Protein AF-A0ABD3NX66-F1 (afdb_monomer_lite)

Secondary structure (DSSP, 8-state):
--------PPPP------------------------SSGGG---------------------------PPPTT---------HHHHTTSPPHHHHHHHHHHHHHHHHHHHHHHHT-SS-THHHHHHHHHTTSS-HHHHHHHHHHHH-HHHHHHHHHHHHHHHHHHHHHHHHTT-TTHHHHHHHHHHHHHHHHHHHHHHHHHH--

Sequence (204 aa):
MDRFSQNNQPPTTGCSKKVVSEGARRLETADTKAQFQGNALLEEWPHRVSYIDSDDISLCMRDTRKEVSFSQYSSLHVYPVHEVENNKSFKNSERRVFQAQAVYEACRIQDLISSCPYEGGKAIRYLTDRNLLKTEEMLGIESMLAGAERVLKDRLKHTAFVLDKQRELKGKNDVNIAEELAKAAINRSQKNSEKARLRAALAT

pLDDT: mean 70.03, std 17.54, range [35.47, 93.38]

Radius of gyration: 30.72 Å; chains: 1; bounding box: 57×86×74 Å

Structure (mmCIF, N/CA/C/O backbone):
data_AF-A0ABD3NX66-F1
#
_entry.id   AF-A0ABD3NX66-F1
#
loop_
_atom_site.group_PDB
_atom_site.id
_atom_site.type_symbol
_atom_site.label_atom_id
_atom_site.label_alt_id
_atom_site.label_comp_id
_atom_site.label_asym_id
_atom_site.label_entity_id
_atom_site.label_seq_id
_atom_site.pdbx_PDB_ins_code
_atom_site.Cartn_x
_atom_site.Cartn_y
_atom_site.Cartn_z
_atom_site.occupancy
_atom_site.B_iso_or_equiv
_atom_site.auth_seq_id
_atom_site.auth_comp_id
_atom_site.auth_asym_id
_atom_site.auth_atom_id
_atom_site.pdbx_PDB_model_num
ATOM 1 N N . MET A 1 1 ? 23.208 -54.918 -31.314 1.00 42.59 1 MET A N 1
ATOM 2 C CA . MET A 1 1 ? 23.683 -54.171 -30.133 1.00 42.59 1 MET A CA 1
ATOM 3 C C . MET A 1 1 ? 22.769 -52.968 -29.940 1.00 42.59 1 MET A C 1
ATOM 5 O O . MET A 1 1 ? 23.120 -51.855 -30.293 1.00 42.59 1 MET A O 1
ATOM 9 N N . ASP A 1 2 ? 21.468 -53.191 -29.755 1.00 40.38 2 ASP A N 1
ATOM 10 C CA . ASP A 1 2 ? 20.792 -53.603 -28.504 1.00 40.38 2 ASP A CA 1
ATOM 11 C C . ASP A 1 2 ? 20.756 -52.455 -27.491 1.00 40.38 2 ASP A C 1
ATOM 13 O O . ASP A 1 2 ? 21.764 -52.100 -26.899 1.00 40.38 2 ASP A O 1
ATOM 17 N N . ARG A 1 3 ? 19.647 -51.701 -27.520 1.00 45.12 3 ARG A N 1
ATOM 18 C CA . ARG A 1 3 ? 18.561 -51.708 -26.516 1.00 45.12 3 ARG A CA 1
ATOM 19 C C . ARG A 1 3 ? 19.027 -51.198 -25.152 1.00 45.12 3 ARG A C 1
ATOM 21 O O . ARG A 1 3 ? 19.692 -51.931 -24.449 1.00 45.12 3 ARG A O 1
ATOM 28 N N . PHE A 1 4 ? 18.525 -50.038 -24.729 1.00 52.75 4 PHE A N 1
ATOM 29 C CA . PHE A 1 4 ? 17.765 -49.943 -23.478 1.00 52.75 4 PHE A CA 1
ATOM 30 C C . PHE A 1 4 ? 16.861 -48.706 -23.508 1.00 52.75 4 PHE A C 1
ATOM 32 O O . PHE A 1 4 ? 17.301 -47.567 -23.618 1.00 52.75 4 PHE A O 1
ATOM 39 N N . SER A 1 5 ? 15.565 -48.996 -23.463 1.00 51.34 5 SER A N 1
ATOM 40 C CA . SER A 1 5 ? 14.432 -48.087 -23.381 1.00 51.34 5 SER A CA 1
ATOM 41 C C . SER A 1 5 ? 13.757 -48.386 -22.043 1.00 51.34 5 SER A C 1
ATOM 43 O O . SER A 1 5 ? 13.448 -49.549 -21.783 1.00 51.34 5 SER A O 1
ATOM 45 N N . GLN A 1 6 ? 13.586 -47.382 -21.183 1.00 58.69 6 GLN A N 1
ATOM 46 C CA . GLN A 1 6 ? 12.782 -47.435 -19.951 1.00 58.69 6 GLN A CA 1
ATOM 47 C C . GLN A 1 6 ? 12.191 -46.022 -19.774 1.00 58.69 6 GLN A C 1
ATOM 49 O O . GLN A 1 6 ? 12.939 -45.081 -19.536 1.00 58.69 6 GLN A O 1
ATOM 54 N N . ASN A 1 7 ? 10.959 -45.725 -20.203 1.00 44.16 7 ASN A N 1
ATOM 55 C CA . ASN A 1 7 ? 9.649 -46.040 -19.609 1.00 44.16 7 ASN A CA 1
ATOM 56 C C . ASN A 1 7 ? 9.560 -45.773 -18.099 1.00 44.16 7 ASN A C 1
ATOM 58 O O . ASN A 1 7 ? 9.811 -46.669 -17.305 1.00 44.16 7 ASN A O 1
ATOM 62 N N . ASN A 1 8 ? 9.103 -44.570 -17.729 1.00 54.22 8 ASN A N 1
ATOM 63 C CA . ASN A 1 8 ? 8.536 -44.269 -16.412 1.00 54.22 8 ASN A CA 1
ATOM 64 C C . ASN A 1 8 ? 7.171 -43.585 -16.599 1.00 54.22 8 ASN A C 1
ATOM 66 O O . ASN A 1 8 ? 7.095 -42.415 -16.973 1.00 54.22 8 ASN A O 1
ATOM 70 N N . GLN A 1 9 ? 6.098 -44.345 -16.370 1.00 54.91 9 GLN A N 1
ATOM 71 C CA . GLN A 1 9 ? 4.729 -43.847 -16.207 1.00 54.91 9 GLN A CA 1
ATOM 72 C C . GLN A 1 9 ? 4.439 -43.557 -14.720 1.00 54.91 9 GLN A C 1
ATOM 74 O O . GLN A 1 9 ? 5.023 -44.209 -13.853 1.00 54.91 9 GLN A O 1
ATOM 79 N N . PRO A 1 10 ? 3.524 -42.619 -14.411 1.00 59.31 10 PRO A N 1
ATOM 80 C CA . PRO A 1 10 ? 3.111 -42.309 -13.044 1.00 59.31 10 PRO A CA 1
ATOM 81 C C . PRO A 1 10 ? 2.029 -43.278 -12.519 1.00 59.31 10 PRO A C 1
ATOM 83 O O . PRO A 1 10 ? 1.177 -43.720 -13.293 1.00 59.31 10 PRO A O 1
ATOM 86 N N . PRO A 1 11 ? 1.992 -43.573 -11.205 1.00 61.09 11 PRO A N 1
ATOM 87 C CA . PRO A 1 11 ? 0.932 -44.383 -10.617 1.00 61.09 11 PRO A CA 1
ATOM 88 C C . PRO A 1 11 ? -0.353 -43.574 -10.377 1.00 61.09 11 PRO A C 1
ATOM 90 O O . PRO A 1 11 ? -0.371 -42.558 -9.683 1.00 61.09 11 PRO A O 1
ATOM 93 N N . THR A 1 12 ? -1.450 -44.081 -10.936 1.00 47.66 12 THR A N 1
ATOM 94 C CA . THR A 1 12 ? -2.843 -43.760 -10.598 1.00 47.66 12 THR A CA 1
ATOM 95 C C . THR A 1 12 ? -3.370 -44.661 -9.473 1.00 47.66 12 THR A C 1
ATOM 97 O O . THR A 1 12 ? -2.854 -45.759 -9.285 1.00 47.66 12 THR A O 1
ATOM 100 N N . THR A 1 13 ? -4.502 -44.255 -8.874 1.00 43.81 13 THR A N 1
ATOM 101 C CA . THR A 1 13 ? -5.385 -44.945 -7.894 1.00 43.81 13 THR A CA 1
ATOM 102 C C . THR A 1 13 ? -5.079 -44.628 -6.416 1.00 43.81 13 THR A C 1
ATOM 104 O O . THR A 1 13 ? -3.930 -44.526 -6.027 1.00 43.81 13 THR A O 1
ATOM 107 N N . GLY A 1 14 ? -6.048 -44.388 -5.526 1.00 39.50 14 GLY A N 1
ATOM 108 C CA . GLY A 1 14 ? -7.470 -44.704 -5.585 1.00 39.50 14 GLY A CA 1
ATOM 109 C C . GLY A 1 14 ? -8.330 -43.819 -4.675 1.00 39.50 14 GLY A C 1
ATOM 110 O O . GLY A 1 14 ? -7.948 -43.410 -3.582 1.00 39.50 14 GLY A O 1
ATOM 111 N N . CYS A 1 15 ? -9.531 -43.558 -5.180 1.00 41.69 15 CYS A N 1
ATOM 112 C CA . CYS A 1 15 ? -10.677 -42.980 -4.499 1.00 41.69 15 CYS A CA 1
ATOM 113 C C . CYS A 1 15 ? -11.274 -44.032 -3.550 1.00 41.69 15 CYS A C 1
ATOM 115 O O . CYS A 1 15 ? -11.685 -45.097 -4.005 1.00 41.69 15 CYS A O 1
ATOM 117 N N . SER A 1 16 ? -11.340 -43.741 -2.249 1.00 43.19 16 SER A N 1
ATOM 118 C CA . SER A 1 16 ? -12.126 -44.523 -1.287 1.00 43.19 16 SER A CA 1
ATOM 119 C C . SER A 1 16 ? -13.161 -43.623 -0.629 1.00 43.19 16 SER A C 1
ATOM 121 O O . SER A 1 16 ? -12.858 -42.820 0.250 1.00 43.19 16 SER A O 1
ATOM 123 N N . LYS A 1 17 ? -14.407 -43.785 -1.078 1.00 44.16 17 LYS A N 1
ATOM 124 C CA . LYS A 1 17 ? -15.610 -43.320 -0.390 1.00 44.16 17 LYS A CA 1
ATOM 125 C C . LYS A 1 17 ? -15.783 -44.145 0.888 1.00 44.16 17 LYS A C 1
ATOM 127 O O . LYS A 1 17 ? -15.813 -45.371 0.817 1.00 44.16 17 LYS A O 1
ATOM 132 N N . LYS A 1 18 ? -15.992 -43.492 2.030 1.00 47.12 18 LYS A N 1
ATOM 133 C CA . LYS A 1 18 ? -16.720 -44.088 3.156 1.00 47.12 18 LYS A CA 1
ATOM 134 C C . LYS A 1 18 ? -17.900 -43.192 3.500 1.00 47.12 18 LYS A C 1
ATOM 136 O O . LYS A 1 18 ? -17.741 -42.103 4.035 1.00 47.12 18 LYS A O 1
ATOM 141 N N . VAL A 1 19 ? -19.073 -43.689 3.127 1.00 44.34 19 VAL A N 1
ATOM 142 C CA . VAL A 1 19 ? -20.377 -43.308 3.660 1.00 44.34 19 VAL A CA 1
ATOM 143 C C . VAL A 1 19 ? -20.577 -44.151 4.917 1.00 44.34 19 VAL A C 1
ATOM 145 O O . VAL A 1 19 ? -20.497 -45.374 4.825 1.00 44.34 19 VAL A O 1
ATOM 148 N N . VAL A 1 20 ? -20.828 -43.524 6.066 1.00 48.28 20 VAL A N 1
ATOM 149 C CA . VAL A 1 20 ? -21.495 -44.168 7.205 1.00 48.28 20 VAL A CA 1
ATOM 150 C C . VAL A 1 20 ? -22.512 -43.182 7.771 1.00 48.28 20 VAL A C 1
ATOM 152 O O . VAL A 1 20 ? -22.222 -42.008 7.987 1.00 48.28 20 VAL A O 1
ATOM 155 N N . SER A 1 21 ? -23.716 -43.711 7.907 1.00 40.62 21 SER A N 1
ATOM 156 C CA . SER A 1 21 ? -24.997 -43.121 8.259 1.00 40.62 21 SER A CA 1
ATOM 157 C C . SER A 1 21 ? -25.200 -42.897 9.763 1.00 40.62 21 SER A C 1
ATOM 159 O O . SER A 1 21 ? -24.639 -43.613 10.585 1.00 40.62 21 SER A O 1
ATOM 161 N N . GLU A 1 22 ? -26.067 -41.920 10.044 1.00 37.62 22 GLU A N 1
ATOM 162 C CA . GLU A 1 22 ? -27.084 -41.802 11.107 1.00 37.62 22 GLU A CA 1
ATOM 163 C C . GLU A 1 22 ? -26.863 -42.392 12.509 1.00 37.62 22 GLU A C 1
ATOM 165 O O . GLU A 1 22 ? -26.718 -43.592 12.720 1.00 37.62 22 GLU A O 1
ATOM 170 N N . GLY A 1 23 ? -27.064 -41.518 13.501 1.00 35.47 23 GLY A N 1
ATOM 171 C CA . GLY A 1 23 ? -27.319 -41.886 14.889 1.00 35.47 23 GLY A CA 1
ATOM 172 C C . GLY A 1 23 ? -27.890 -40.710 15.676 1.00 35.47 23 GLY A C 1
ATOM 173 O O . GLY A 1 23 ? -27.159 -39.990 16.348 1.00 35.47 23 GLY A O 1
ATOM 174 N N . ALA A 1 24 ? -29.204 -40.504 15.576 1.00 41.47 24 ALA A N 1
ATOM 175 C CA . ALA A 1 24 ? -29.955 -39.545 16.375 1.00 41.47 24 ALA A CA 1
ATOM 176 C C . ALA A 1 24 ? -29.944 -39.920 17.868 1.00 41.47 24 ALA A C 1
ATOM 178 O O . ALA A 1 24 ? -30.356 -41.022 18.230 1.00 41.47 24 ALA A O 1
ATOM 179 N N . ARG A 1 25 ? -29.577 -38.975 18.744 1.00 40.62 25 ARG A N 1
ATOM 180 C CA . ARG A 1 25 ? -30.054 -38.926 20.136 1.00 40.62 25 ARG A CA 1
ATOM 181 C C . ARG A 1 25 ? -30.322 -37.482 20.548 1.00 40.62 25 ARG A C 1
ATOM 183 O O . ARG A 1 25 ? -29.412 -36.683 20.732 1.00 40.62 25 ARG A O 1
ATOM 190 N N . ARG A 1 26 ? -31.614 -37.191 20.675 1.00 43.00 26 ARG A N 1
ATOM 191 C CA . ARG A 1 26 ? -32.195 -36.067 21.407 1.00 43.00 26 ARG A CA 1
ATOM 192 C C . ARG A 1 26 ? -32.108 -36.393 22.900 1.00 43.00 26 ARG A C 1
ATOM 194 O O . ARG A 1 26 ? -32.523 -37.482 23.289 1.00 43.00 26 ARG A O 1
ATOM 201 N N . LEU A 1 27 ? -31.650 -35.449 23.711 1.00 45.94 27 LEU A N 1
ATOM 202 C CA . LEU A 1 27 ? -32.102 -35.295 25.091 1.00 45.94 27 LEU A CA 1
ATOM 203 C C . LEU A 1 27 ? -31.920 -33.831 25.489 1.00 45.94 27 LEU A C 1
ATOM 205 O O . LEU A 1 27 ? -30.831 -33.270 25.404 1.00 45.94 27 LEU A O 1
ATOM 209 N N . GLU A 1 28 ? -33.053 -33.224 25.814 1.00 43.44 28 GLU A N 1
ATOM 210 C CA . GLU A 1 28 ? -33.200 -31.889 26.369 1.00 43.44 28 GLU A CA 1
ATOM 211 C C . GLU A 1 28 ? -32.650 -31.833 27.796 1.00 43.44 28 GLU A C 1
ATOM 213 O O . GLU A 1 28 ? -32.716 -32.818 28.530 1.00 43.44 28 GLU A O 1
ATOM 218 N N . THR A 1 29 ? -32.192 -30.641 28.175 1.00 43.50 29 THR A N 1
ATOM 219 C CA . THR A 1 29 ? -32.484 -29.887 29.413 1.00 43.50 29 THR A CA 1
ATOM 220 C C . THR A 1 29 ? -31.228 -29.201 29.946 1.00 43.50 29 THR A C 1
ATOM 222 O O . THR A 1 29 ? -30.264 -29.855 30.321 1.00 43.50 29 THR A O 1
ATOM 225 N N . ALA A 1 30 ? -31.253 -27.867 29.965 1.00 38.72 30 ALA A N 1
ATOM 226 C CA . ALA A 1 30 ? -30.916 -27.034 31.123 1.00 38.72 30 ALA A CA 1
ATOM 227 C C . ALA A 1 30 ? -30.782 -25.573 30.678 1.00 38.72 30 ALA A C 1
ATOM 229 O O . ALA A 1 30 ? -29.863 -25.170 29.971 1.00 38.72 30 ALA A O 1
ATOM 230 N N . ASP A 1 31 ? -31.764 -24.806 31.120 1.00 47.91 31 ASP A N 1
ATOM 231 C CA . ASP A 1 31 ? -31.856 -23.362 31.090 1.00 47.91 31 ASP A CA 1
ATOM 232 C C . ASP A 1 31 ? -30.754 -22.751 31.980 1.00 47.91 31 ASP A C 1
ATOM 234 O O . ASP A 1 31 ? -30.805 -22.846 33.206 1.00 47.91 31 ASP A O 1
ATOM 238 N N . THR A 1 32 ? -29.738 -22.130 31.377 1.00 44.19 32 THR A N 1
ATOM 239 C CA . THR A 1 32 ? -28.844 -21.195 32.076 1.00 44.19 32 THR A CA 1
ATOM 240 C C . THR A 1 32 ? -28.623 -19.958 31.222 1.00 44.19 32 THR A C 1
ATOM 242 O O . THR A 1 32 ? -27.813 -19.943 30.298 1.00 44.19 32 THR A O 1
ATOM 245 N N . LYS A 1 33 ? -29.386 -18.919 31.574 1.00 41.31 33 LYS A N 1
ATOM 246 C CA . LYS A 1 33 ? -29.153 -17.485 31.360 1.00 41.31 33 LYS A CA 1
ATOM 247 C C . LYS A 1 33 ? -27.745 -17.153 30.847 1.00 41.31 33 LYS A C 1
ATOM 249 O O . LYS A 1 33 ? -26.793 -17.073 31.621 1.00 41.31 33 LYS A O 1
ATOM 254 N N . ALA A 1 34 ? -27.652 -16.844 29.557 1.00 45.19 34 ALA A N 1
ATOM 255 C CA . ALA A 1 34 ? -26.519 -16.134 28.981 1.00 45.19 34 ALA A CA 1
ATOM 256 C C . ALA A 1 34 ? -26.531 -14.677 29.485 1.00 45.19 34 ALA A C 1
ATOM 258 O O . ALA A 1 34 ? -27.087 -13.777 28.856 1.00 45.19 34 ALA A O 1
ATOM 259 N N . GLN A 1 35 ? -25.972 -14.452 30.674 1.00 50.59 35 GLN A N 1
ATOM 260 C CA . GLN A 1 35 ? -25.709 -13.117 31.201 1.00 50.59 35 GLN A CA 1
ATOM 261 C C . GLN A 1 35 ? -24.535 -12.481 30.438 1.00 50.59 35 GLN A C 1
ATOM 263 O O . GLN A 1 35 ? -23.393 -12.909 30.551 1.00 50.59 35 GLN A O 1
ATOM 268 N N . PHE A 1 36 ? -24.862 -11.443 29.666 1.00 48.62 36 PHE A N 1
ATOM 269 C CA . PHE A 1 36 ? -24.041 -10.266 29.356 1.00 48.62 36 PHE A CA 1
ATOM 270 C C . PHE A 1 36 ? -22.540 -10.490 29.072 1.00 48.62 36 PHE A C 1
ATOM 272 O O . PHE A 1 36 ? -21.688 -10.132 29.878 1.00 48.62 36 PHE A O 1
ATOM 279 N N . GLN A 1 37 ? -22.203 -10.934 27.857 1.00 48.50 37 GLN A N 1
ATOM 280 C CA . GLN A 1 37 ? -20.830 -10.875 27.316 1.00 48.50 37 GLN A CA 1
ATOM 281 C C . GLN A 1 37 ? -20.556 -9.640 26.425 1.00 48.50 37 GLN A C 1
ATOM 283 O O . GLN A 1 37 ? -19.595 -9.627 25.664 1.00 48.50 37 GLN A O 1
ATOM 288 N N . GLY A 1 38 ? -21.382 -8.587 26.499 1.00 43.72 38 GLY A N 1
ATOM 289 C CA . GLY A 1 38 ? -21.255 -7.404 25.627 1.00 43.72 38 GLY A CA 1
ATOM 290 C C . GLY A 1 38 ? -20.776 -6.110 26.295 1.00 43.72 38 GLY A C 1
ATOM 291 O O . GLY A 1 38 ? -20.268 -5.227 25.610 1.00 43.72 38 GLY A O 1
ATOM 292 N N . ASN A 1 39 ? -20.907 -5.977 27.620 1.00 49.56 39 ASN A N 1
ATOM 293 C CA . ASN A 1 39 ? -20.727 -4.680 28.294 1.00 49.56 39 ASN A CA 1
ATOM 294 C C . ASN A 1 39 ? -19.306 -4.438 28.830 1.00 49.56 39 ASN A C 1
ATOM 296 O O . ASN A 1 39 ? -18.984 -3.316 29.202 1.00 49.56 39 ASN A O 1
ATOM 300 N N . ALA A 1 40 ? -18.446 -5.461 28.850 1.00 52.22 40 ALA A N 1
ATOM 301 C CA . ALA A 1 40 ? -17.093 -5.370 29.408 1.00 52.22 40 ALA A CA 1
ATOM 302 C C . ALA A 1 40 ? -16.051 -4.741 28.456 1.00 52.22 40 ALA A C 1
ATOM 304 O O . ALA A 1 40 ? -14.920 -4.516 28.862 1.00 52.22 40 ALA A O 1
ATOM 305 N N . LEU A 1 41 ? -16.413 -4.442 27.201 1.00 50.44 41 LEU A N 1
ATOM 306 C CA . LEU A 1 41 ? -15.510 -3.815 26.217 1.00 50.44 41 LEU A CA 1
ATOM 307 C C . LEU A 1 41 ? -15.682 -2.289 26.114 1.00 50.44 41 LEU A C 1
ATOM 309 O O . LEU A 1 41 ? -15.035 -1.644 25.291 1.00 50.44 41 LEU A O 1
ATOM 313 N N . LEU A 1 42 ? -16.550 -1.701 26.941 1.00 49.62 42 LEU A N 1
ATOM 314 C CA . LEU A 1 42 ? -16.747 -0.255 27.052 1.00 49.62 42 LEU A CA 1
ATOM 315 C C . LEU A 1 42 ? -15.912 0.315 28.206 1.00 49.62 42 LEU A C 1
ATOM 317 O O . LEU A 1 42 ? -16.437 1.025 29.059 1.00 49.62 42 LEU A O 1
ATOM 321 N N . GLU A 1 43 ? -14.613 0.016 28.244 1.00 52.59 43 GLU A N 1
ATOM 322 C CA . GLU A 1 43 ? -13.710 0.804 29.080 1.00 52.59 43 GLU A CA 1
ATOM 323 C C . GLU A 1 43 ? -13.608 2.228 28.515 1.00 52.59 43 GLU A C 1
ATOM 325 O O . GLU A 1 43 ? -13.357 2.472 27.330 1.00 52.59 43 GLU A O 1
ATOM 330 N N . GLU A 1 44 ? -13.890 3.180 29.393 1.00 51.16 44 GLU A N 1
ATOM 331 C CA . GLU A 1 44 ? -13.797 4.611 29.181 1.00 51.16 44 GLU A CA 1
ATOM 332 C C . GLU A 1 44 ? -12.332 4.993 28.943 1.00 51.16 44 GLU A C 1
ATOM 334 O O . GLU A 1 44 ? -11.516 5.037 29.861 1.00 51.16 44 GLU A O 1
ATOM 339 N N . TRP A 1 45 ? -11.971 5.243 27.682 1.00 55.97 45 TRP A N 1
ATOM 340 C CA . TRP A 1 45 ? -10.628 5.712 27.355 1.00 55.97 45 TRP A CA 1
ATOM 341 C C . TRP A 1 45 ? -10.373 7.078 28.011 1.00 55.97 45 TRP A C 1
ATOM 343 O O . TRP A 1 45 ? -11.184 7.997 27.832 1.00 55.97 45 TRP A O 1
ATOM 353 N N . PRO A 1 46 ? -9.240 7.259 28.716 1.00 48.72 46 PRO A N 1
ATOM 354 C CA . PRO A 1 46 ? -8.950 8.500 29.414 1.00 48.72 46 PRO A CA 1
ATOM 355 C C . PRO A 1 46 ? -8.907 9.663 28.423 1.00 48.72 46 PRO A C 1
ATOM 357 O O . PRO A 1 46 ? -8.200 9.632 27.409 1.00 48.72 46 PRO A O 1
ATOM 360 N N . HIS A 1 47 ? -9.694 10.696 28.721 1.00 43.91 47 HIS A N 1
ATOM 361 C CA . HIS A 1 47 ? -9.733 11.935 27.961 1.00 43.91 47 HIS A CA 1
ATOM 362 C C . HIS A 1 47 ? -8.346 12.578 27.977 1.00 43.91 47 HIS A C 1
ATOM 364 O O . HIS A 1 47 ? -7.900 13.113 28.990 1.00 43.91 47 HIS A O 1
ATOM 370 N N . ARG A 1 48 ? -7.646 12.529 26.839 1.00 42.62 48 ARG A N 1
ATOM 371 C CA . ARG A 1 48 ? -6.441 13.335 26.642 1.00 42.62 48 ARG A CA 1
ATOM 372 C C . ARG A 1 48 ? -6.883 14.785 26.529 1.00 42.62 48 ARG A C 1
ATOM 374 O O . ARG A 1 48 ? -7.267 15.241 25.457 1.00 42.62 48 ARG A O 1
ATOM 381 N N . VAL A 1 49 ? -6.836 15.495 27.648 1.00 40.50 49 VAL A N 1
ATOM 382 C CA . VAL A 1 49 ? -6.854 16.954 27.659 1.00 40.50 49 VAL A CA 1
ATOM 383 C C . VAL A 1 49 ? -5.532 17.401 27.036 1.00 40.50 49 VAL A C 1
ATOM 385 O O . VAL A 1 49 ? -4.510 17.494 27.709 1.00 40.50 49 VAL A O 1
ATOM 388 N N . SER A 1 50 ? -5.514 17.592 25.720 1.00 48.50 50 SER A N 1
ATOM 389 C CA . SER A 1 50 ? -4.428 18.305 25.057 1.00 48.50 50 SER A CA 1
ATOM 390 C C . SER A 1 50 ? -4.725 19.798 25.151 1.00 48.50 50 SER A C 1
ATOM 392 O O . SER A 1 50 ? -5.480 20.324 24.335 1.00 48.50 50 SER A O 1
ATOM 394 N N . TYR A 1 51 ? -4.144 20.473 26.142 1.00 44.50 51 TYR A N 1
ATOM 395 C CA . TYR A 1 51 ? -3.922 21.912 26.029 1.00 44.50 51 TYR A CA 1
ATOM 396 C C . TYR A 1 51 ? -2.702 22.119 25.125 1.00 44.50 51 TYR A C 1
ATOM 398 O O . TYR A 1 51 ? -1.575 21.805 25.501 1.00 44.50 51 TYR A O 1
ATOM 406 N N . ILE A 1 52 ? -2.967 22.578 23.905 1.00 50.19 52 ILE A N 1
ATOM 407 C CA . ILE A 1 52 ? -2.042 23.373 23.088 1.00 50.19 52 ILE A CA 1
ATOM 408 C C . ILE A 1 52 ? -2.428 24.823 23.429 1.00 50.19 52 ILE A C 1
ATOM 410 O O . ILE A 1 52 ? -3.616 25.089 23.601 1.00 50.19 52 ILE A O 1
ATOM 414 N N . ASP A 1 53 ? -1.512 25.715 23.790 1.00 43.38 53 ASP A N 1
ATOM 415 C CA . ASP A 1 53 ? -0.864 26.722 22.925 1.00 43.38 53 ASP A CA 1
ATOM 416 C C . ASP A 1 53 ? -0.211 27.731 23.918 1.00 43.38 53 ASP A C 1
ATOM 418 O O . ASP A 1 53 ? -0.688 27.838 25.047 1.00 43.38 53 ASP A O 1
ATOM 422 N N . SER A 1 54 ? 0.862 28.482 23.681 1.00 42.91 54 SER A N 1
ATOM 423 C CA . SER A 1 54 ? 1.514 28.923 22.455 1.00 42.91 54 SER A CA 1
ATOM 424 C C . SER A 1 54 ? 2.973 29.275 22.738 1.00 42.91 54 SER A C 1
ATOM 426 O O . SER A 1 54 ? 3.351 29.587 23.867 1.00 42.91 54 SER A O 1
ATOM 428 N N . ASP A 1 55 ? 3.750 29.230 21.664 1.00 46.47 55 ASP A N 1
ATOM 429 C CA . ASP A 1 55 ? 4.955 30.003 21.378 1.00 46.47 55 ASP A CA 1
ATOM 430 C C . ASP A 1 55 ? 5.326 31.105 22.388 1.00 46.47 55 ASP A C 1
ATOM 432 O O . ASP A 1 55 ? 4.789 32.208 22.361 1.00 46.47 55 ASP A O 1
ATOM 436 N N . ASP A 1 56 ? 6.359 30.831 23.185 1.00 42.94 56 ASP A N 1
ATOM 437 C CA . ASP A 1 56 ? 7.411 31.815 23.405 1.00 42.94 56 ASP A CA 1
ATOM 438 C C . ASP A 1 56 ? 8.768 31.105 23.344 1.00 42.94 56 ASP A C 1
ATOM 440 O O . ASP A 1 56 ? 9.117 30.215 24.126 1.00 42.94 56 ASP A O 1
ATOM 444 N N . ILE A 1 57 ? 9.506 31.469 22.306 1.00 51.56 57 ILE A N 1
ATOM 445 C CA . ILE A 1 57 ? 10.894 31.115 22.049 1.00 51.56 57 ILE A CA 1
ATOM 446 C C . ILE A 1 57 ? 11.727 31.668 23.204 1.00 51.56 57 ILE A C 1
ATOM 448 O O . ILE A 1 57 ? 11.641 32.861 23.462 1.00 51.56 57 ILE A O 1
ATOM 452 N N . SER A 1 58 ? 12.585 30.852 23.831 1.00 44.75 58 SER A N 1
ATOM 453 C CA . SER A 1 58 ? 13.971 31.234 24.175 1.00 44.75 58 SER A CA 1
ATOM 454 C C . SER A 1 58 ? 14.597 30.312 25.234 1.00 44.75 58 SER A C 1
ATOM 456 O O . SER A 1 58 ? 14.203 30.285 26.394 1.00 44.75 58 SER A O 1
ATOM 458 N N . LEU A 1 59 ? 15.642 29.601 24.796 1.00 50.34 59 LEU A N 1
ATOM 459 C CA . LEU A 1 59 ? 16.888 29.354 25.530 1.00 50.34 59 LEU A CA 1
ATOM 460 C C . LEU A 1 59 ? 16.786 28.788 26.960 1.00 50.34 59 LEU A C 1
ATOM 462 O O . LEU A 1 59 ? 16.890 29.521 27.935 1.00 50.34 59 LEU A O 1
ATOM 466 N N . CYS A 1 60 ? 16.810 27.458 27.088 1.00 38.34 60 CYS A N 1
ATOM 467 C CA . CYS A 1 60 ? 17.775 26.796 27.976 1.00 38.34 60 CYS A CA 1
ATOM 468 C C . CYS A 1 60 ? 17.761 25.280 27.774 1.00 38.34 60 CYS A C 1
ATOM 470 O O . CYS A 1 60 ? 16.869 24.568 28.228 1.00 38.34 60 CYS A O 1
ATOM 472 N N . MET A 1 61 ? 18.826 24.787 27.147 1.00 49.88 61 MET A N 1
ATOM 473 C CA . MET A 1 61 ? 19.309 23.425 27.334 1.00 49.88 61 MET A CA 1
ATOM 474 C C . MET A 1 61 ? 19.594 23.206 28.826 1.00 49.88 61 MET A C 1
ATOM 476 O O . MET A 1 61 ? 20.651 23.586 29.325 1.00 49.88 61 MET A O 1
ATOM 480 N N . ARG A 1 62 ? 18.651 22.604 29.548 1.00 50.47 62 ARG A N 1
ATOM 481 C CA . ARG A 1 62 ? 18.946 21.803 30.737 1.00 50.47 62 ARG A CA 1
ATOM 482 C C . ARG A 1 62 ? 18.097 20.549 30.654 1.00 50.47 62 ARG A C 1
ATOM 484 O O . ARG A 1 62 ? 16.870 20.635 30.678 1.00 50.47 62 ARG A O 1
ATOM 491 N N . ASP A 1 63 ? 18.770 19.407 30.536 1.00 57.41 63 ASP A N 1
ATOM 492 C CA . ASP A 1 63 ? 18.194 18.069 30.639 1.00 57.41 63 ASP A CA 1
ATOM 493 C C . ASP A 1 63 ? 17.426 17.928 31.956 1.00 57.41 63 ASP A C 1
ATOM 495 O O . ASP A 1 63 ? 17.945 17.492 32.981 1.00 57.41 63 ASP A O 1
ATOM 499 N N . THR A 1 64 ? 16.156 18.303 31.930 1.00 58.53 64 THR A N 1
ATOM 500 C CA . THR A 1 64 ? 15.188 17.920 32.946 1.00 58.53 64 THR A CA 1
ATOM 501 C C . THR A 1 64 ? 14.501 16.686 32.397 1.00 58.53 64 THR A C 1
ATOM 503 O O . THR A 1 64 ? 13.547 16.751 31.620 1.00 58.53 64 THR A O 1
ATOM 506 N N . ARG A 1 65 ? 15.054 15.517 32.734 1.00 61.78 65 ARG A N 1
ATOM 507 C CA . ARG A 1 65 ? 14.364 14.252 32.485 1.00 61.78 65 ARG A CA 1
ATOM 508 C C . ARG A 1 65 ? 13.011 14.358 33.181 1.00 61.78 65 ARG A C 1
ATOM 510 O O . ARG A 1 65 ? 12.960 14.476 34.400 1.00 61.78 65 ARG A O 1
ATOM 517 N N . LYS A 1 66 ? 11.929 14.391 32.402 1.00 65.62 66 LYS A N 1
ATOM 518 C CA . LYS A 1 66 ? 10.567 14.393 32.935 1.00 65.62 66 LYS A CA 1
ATOM 519 C C . LYS A 1 66 ? 10.364 13.070 33.663 1.00 65.62 66 LYS A C 1
ATOM 521 O O . LYS A 1 66 ? 10.218 12.030 33.025 1.00 65.62 66 LYS A O 1
ATOM 526 N N . GLU A 1 67 ? 10.425 13.107 34.986 1.00 67.12 67 GLU A N 1
ATOM 527 C CA . GLU A 1 67 ? 10.129 11.954 35.820 1.00 67.12 67 GLU A CA 1
ATOM 528 C C . GLU A 1 67 ? 8.610 11.792 35.867 1.00 67.12 67 GLU A C 1
ATOM 530 O O . GLU A 1 67 ? 7.881 12.627 36.401 1.00 67.12 67 GLU A O 1
ATOM 535 N N . VAL A 1 68 ? 8.125 10.749 35.199 1.00 68.06 68 VAL A N 1
ATOM 536 C CA . VAL A 1 68 ? 6.710 10.389 35.189 1.00 68.06 68 VAL A CA 1
ATOM 537 C C . VAL A 1 68 ? 6.471 9.519 36.416 1.00 68.06 68 VAL A C 1
ATOM 539 O O . VAL A 1 68 ? 6.840 8.346 36.423 1.00 68.06 68 VAL A O 1
ATOM 542 N N . SER A 1 69 ? 5.883 10.091 37.466 1.00 72.81 69 SER A N 1
ATOM 543 C CA . SER A 1 69 ? 5.418 9.318 38.615 1.00 72.81 69 SER A CA 1
ATOM 544 C C . SER A 1 69 ? 4.026 8.760 38.322 1.00 72.81 69 SER A C 1
ATOM 546 O O . SER A 1 69 ? 3.100 9.472 37.932 1.00 72.81 69 SER A O 1
ATOM 548 N N . PHE A 1 70 ? 3.883 7.449 38.474 1.00 73.19 70 PHE A N 1
ATOM 549 C CA . PHE A 1 70 ? 2.591 6.788 38.364 1.00 73.19 70 PHE A CA 1
ATOM 550 C C . PHE A 1 70 ? 1.878 6.826 39.718 1.00 73.19 70 PHE A C 1
ATOM 552 O O . PHE A 1 70 ? 2.517 6.745 40.768 1.00 73.19 70 PHE A O 1
ATOM 559 N N . SER A 1 71 ? 0.546 6.941 39.715 1.00 75.94 71 SER A N 1
ATOM 560 C CA . SER A 1 71 ? -0.218 6.825 40.962 1.00 75.94 71 SER A CA 1
ATOM 561 C C . SER A 1 71 ? -0.031 5.424 41.557 1.00 75.94 71 SER A C 1
ATOM 563 O O . SER A 1 71 ? 0.038 4.441 40.812 1.00 75.94 71 SER A O 1
ATOM 565 N N . GLN A 1 72 ? -0.006 5.321 42.889 1.00 75.25 72 GLN A N 1
ATOM 566 C CA . GLN A 1 72 ? 0.121 4.040 43.603 1.00 75.25 72 GLN A CA 1
ATOM 567 C C . GLN A 1 72 ? -0.965 3.014 43.234 1.00 75.25 72 GLN A C 1
ATOM 569 O O . GLN A 1 72 ? -0.768 1.823 43.443 1.00 75.25 72 GLN A O 1
ATOM 574 N N . TYR A 1 73 ? -2.087 3.460 42.664 1.00 75.94 73 TYR A N 1
ATOM 575 C CA . TYR A 1 73 ? -3.207 2.610 42.255 1.00 75.94 73 TYR A CA 1
ATOM 576 C C . TYR A 1 73 ? -3.193 2.243 40.768 1.00 75.94 73 TYR A C 1
ATOM 578 O O . TYR A 1 73 ? -4.103 1.566 40.291 1.00 75.94 73 TYR A O 1
ATOM 586 N N . SER A 1 74 ? -2.188 2.686 40.009 1.00 68.94 74 SER A N 1
ATOM 587 C CA . SER A 1 74 ? -2.047 2.251 38.621 1.00 68.94 74 SER A CA 1
ATOM 588 C C . SER A 1 74 ? -1.559 0.804 38.579 1.00 68.94 74 SER A C 1
ATOM 590 O O . SER A 1 74 ? -0.551 0.450 39.187 1.00 68.94 74 SER A O 1
ATOM 592 N N . SER A 1 75 ? -2.292 -0.049 37.869 1.00 72.50 75 SER A N 1
ATOM 593 C CA . SER A 1 75 ? -1.871 -1.418 37.589 1.00 72.50 75 SER A CA 1
ATOM 594 C C . SER A 1 75 ? -1.386 -1.500 36.144 1.00 72.50 75 SER A C 1
ATOM 596 O O . SER A 1 75 ? -2.068 -1.074 35.212 1.00 72.50 75 SER A O 1
ATOM 598 N N . LEU A 1 76 ? -0.169 -2.009 35.952 1.00 77.81 76 LEU A N 1
ATOM 599 C CA . LEU A 1 76 ? 0.366 -2.284 34.624 1.00 77.81 76 LEU A CA 1
ATOM 600 C C . LEU A 1 76 ? -0.224 -3.610 34.140 1.00 77.81 76 LEU A C 1
ATOM 602 O O . LEU A 1 76 ? 0.211 -4.679 34.566 1.00 77.81 76 LEU A O 1
ATOM 606 N N . HIS A 1 77 ? -1.207 -3.547 33.246 1.00 69.81 77 HIS A N 1
ATOM 607 C CA . HIS A 1 77 ? -1.697 -4.743 32.574 1.00 69.81 77 HIS A CA 1
ATOM 608 C C . HIS A 1 77 ? -0.748 -5.109 31.426 1.00 69.81 77 HIS A C 1
ATOM 610 O O . HIS A 1 77 ? -0.747 -4.474 30.371 1.00 69.81 77 HIS A O 1
ATOM 616 N N . VAL A 1 78 ? 0.099 -6.115 31.649 1.00 80.38 78 VAL A N 1
ATOM 617 C CA . VAL A 1 78 ? 0.975 -6.672 30.613 1.00 80.38 78 VAL A CA 1
ATOM 618 C C . VAL A 1 78 ? 0.220 -7.795 29.917 1.00 80.38 78 VAL A C 1
ATOM 620 O O . VAL A 1 78 ? 0.025 -8.866 30.489 1.00 80.38 78 VAL A O 1
ATOM 623 N N . TYR A 1 79 ? -0.210 -7.550 28.682 1.00 77.75 79 TYR A N 1
ATOM 624 C CA . TYR A 1 79 ? -0.794 -8.601 27.857 1.00 77.75 79 TYR A CA 1
ATOM 625 C C . TYR A 1 79 ? 0.254 -9.694 27.599 1.00 77.75 79 TYR A C 1
ATOM 627 O O . TYR A 1 79 ? 1.396 -9.365 27.259 1.00 77.75 79 TYR A O 1
ATOM 635 N N . PRO A 1 80 ? -0.096 -10.984 27.747 1.00 71.62 80 PRO A N 1
ATOM 636 C CA . PRO A 1 80 ? 0.818 -12.067 27.430 1.00 71.62 80 PRO A CA 1
ATOM 637 C C . PRO A 1 80 ? 1.109 -12.044 25.927 1.00 71.62 80 PRO A C 1
ATOM 639 O O . PRO A 1 80 ? 0.253 -12.370 25.107 1.00 71.62 80 PRO A O 1
ATOM 642 N N . VAL A 1 81 ? 2.326 -11.639 25.562 1.00 66.88 81 VAL A N 1
ATOM 643 C CA . VAL A 1 81 ? 2.805 -11.726 24.181 1.00 66.88 81 VAL A CA 1
ATOM 644 C C . VAL A 1 81 ? 3.035 -13.202 23.886 1.00 66.88 81 VAL A C 1
ATOM 646 O O . VAL A 1 81 ? 3.958 -13.816 24.422 1.00 66.88 81 VAL A O 1
ATOM 649 N N . HIS A 1 82 ? 2.179 -13.796 23.059 1.00 67.25 82 HIS A N 1
ATOM 650 C CA . HIS A 1 82 ? 2.391 -15.161 22.596 1.00 67.25 82 HIS A CA 1
ATOM 651 C C . HIS A 1 82 ? 3.710 -15.225 21.810 1.00 67.25 82 HIS A C 1
ATOM 653 O O . HIS A 1 82 ? 3.942 -14.402 20.928 1.00 67.25 82 HIS A O 1
ATOM 659 N N . GLU A 1 83 ? 4.566 -16.218 22.072 1.00 66.12 83 GLU A N 1
ATOM 660 C CA . GLU A 1 83 ? 5.869 -16.378 21.390 1.00 66.12 83 GLU A CA 1
ATOM 661 C C . GLU A 1 83 ? 5.745 -16.413 19.856 1.00 66.12 83 GLU A C 1
ATOM 663 O O . GLU A 1 83 ? 6.638 -15.982 19.125 1.00 66.12 83 GLU A O 1
ATOM 668 N N . VAL A 1 84 ? 4.585 -16.852 19.361 1.00 64.12 84 VAL A N 1
ATOM 669 C CA . VAL A 1 84 ? 4.221 -16.846 17.940 1.00 64.12 84 VAL A CA 1
ATOM 670 C C . VAL A 1 84 ? 4.208 -15.427 17.356 1.00 64.12 84 VAL A C 1
ATOM 672 O O . VAL A 1 84 ? 4.520 -15.256 16.184 1.00 64.12 84 VAL A O 1
ATOM 675 N N . GLU A 1 85 ? 3.877 -14.399 18.140 1.00 60.69 85 GLU A N 1
ATOM 676 C CA . GLU A 1 85 ? 3.844 -13.000 17.696 1.00 60.69 85 GLU A CA 1
ATOM 677 C C . GLU A 1 85 ? 5.232 -12.368 17.615 1.00 60.69 85 GLU A C 1
ATOM 679 O O . GLU A 1 85 ? 5.493 -11.601 16.686 1.00 60.69 85 GLU A O 1
ATOM 684 N N . ASN A 1 86 ? 6.159 -12.764 18.491 1.00 60.84 86 ASN A N 1
ATOM 685 C CA . ASN A 1 86 ? 7.560 -12.344 18.393 1.00 60.84 86 ASN A CA 1
ATOM 686 C C . ASN A 1 86 ? 8.208 -12.823 17.085 1.00 60.84 86 ASN A C 1
ATOM 688 O O . ASN A 1 86 ? 9.013 -12.104 16.494 1.00 60.84 86 ASN A O 1
ATOM 692 N N . ASN A 1 87 ? 7.788 -13.984 16.575 1.00 63.53 87 ASN A N 1
ATOM 693 C CA . ASN A 1 87 ? 8.257 -14.524 15.297 1.00 63.53 87 ASN A CA 1
ATOM 694 C C . ASN A 1 87 ? 7.573 -13.907 14.063 1.00 63.53 87 ASN A C 1
ATOM 696 O O . ASN A 1 87 ? 8.007 -14.167 12.943 1.00 63.53 87 ASN A O 1
ATOM 700 N N . LYS A 1 88 ? 6.533 -13.074 14.228 1.00 63.34 88 LYS A N 1
ATOM 701 C CA . LYS A 1 88 ? 5.897 -12.341 13.110 1.00 63.34 88 LYS A CA 1
ATOM 702 C C . LYS A 1 88 ? 6.675 -11.086 12.707 1.00 63.34 88 LYS A C 1
ATOM 704 O O . LYS A 1 88 ? 6.342 -10.452 11.708 1.00 63.34 88 LYS A O 1
ATOM 709 N N . SER A 1 89 ? 7.686 -10.702 13.487 1.00 73.75 89 SER A N 1
ATOM 710 C CA . SER A 1 89 ? 8.479 -9.503 13.234 1.00 73.75 89 SER A CA 1
ATOM 711 C C . SER A 1 89 ? 9.716 -9.836 12.405 1.00 73.75 89 SER A C 1
ATOM 713 O O . SER A 1 89 ? 10.577 -10.595 12.842 1.00 73.75 89 SER A O 1
ATOM 715 N N . PHE A 1 90 ? 9.837 -9.222 11.226 1.00 80.12 90 PHE A N 1
ATOM 716 C CA . PHE A 1 90 ? 11.030 -9.354 10.388 1.00 80.12 90 PHE A CA 1
ATOM 717 C C . PHE A 1 90 ? 12.292 -8.921 11.141 1.00 80.12 90 PHE A C 1
ATOM 719 O O . PHE A 1 90 ? 12.360 -7.828 11.733 1.00 80.12 90 PHE A O 1
ATOM 726 N N . LYS A 1 91 ? 13.338 -9.748 11.065 1.00 86.75 91 LYS A N 1
ATOM 727 C CA . LYS A 1 91 ? 14.647 -9.414 11.637 1.00 86.75 91 LYS A CA 1
ATOM 728 C C . LYS A 1 91 ? 15.205 -8.166 10.960 1.00 86.75 91 LYS A C 1
ATOM 730 O O . LYS A 1 91 ? 14.866 -7.826 9.828 1.00 86.75 91 LYS A O 1
ATOM 735 N N . ASN A 1 92 ? 16.084 -7.448 11.658 1.00 83.06 92 ASN A N 1
ATOM 736 C CA . ASN A 1 92 ? 16.690 -6.240 11.092 1.00 83.06 92 ASN A CA 1
ATOM 737 C C . ASN A 1 92 ? 17.489 -6.550 9.807 1.00 83.06 92 ASN A C 1
ATOM 739 O O . ASN A 1 92 ? 17.451 -5.788 8.848 1.00 83.06 92 ASN A O 1
ATOM 743 N N . SER A 1 93 ? 18.149 -7.711 9.749 1.00 89.12 93 SER A N 1
ATOM 744 C CA . SER A 1 93 ? 18.820 -8.202 8.539 1.00 89.12 93 SER A CA 1
ATOM 745 C C . SER A 1 93 ? 17.852 -8.394 7.368 1.00 89.12 93 SER A C 1
ATOM 747 O O . SER A 1 93 ? 18.107 -7.882 6.283 1.00 89.12 93 SER A O 1
ATOM 749 N N . GLU A 1 94 ? 16.721 -9.063 7.591 1.00 87.19 94 GLU A N 1
ATOM 750 C CA . GLU A 1 94 ? 15.683 -9.301 6.576 1.00 87.19 94 GLU A CA 1
ATOM 751 C C . GLU A 1 94 ? 15.092 -7.988 6.061 1.00 87.19 94 GLU A C 1
ATOM 753 O O . GLU A 1 94 ? 14.947 -7.804 4.855 1.00 87.19 94 GLU A O 1
ATOM 758 N N . ARG A 1 95 ? 14.841 -7.028 6.962 1.00 85.06 95 ARG A N 1
ATOM 759 C CA . ARG A 1 95 ? 14.378 -5.685 6.588 1.00 85.06 95 ARG A CA 1
ATOM 760 C C . ARG A 1 95 ? 15.363 -4.966 5.672 1.00 85.06 95 ARG A C 1
ATOM 762 O O . ARG A 1 95 ? 14.934 -4.340 4.710 1.00 85.06 95 ARG A O 1
ATOM 769 N N . ARG A 1 96 ? 16.670 -5.071 5.932 1.00 87.25 96 ARG A N 1
ATOM 770 C CA . ARG A 1 96 ? 17.701 -4.463 5.075 1.00 87.25 96 ARG A CA 1
ATOM 771 C C . ARG A 1 96 ? 17.762 -5.111 3.695 1.00 87.25 96 ARG A C 1
ATOM 773 O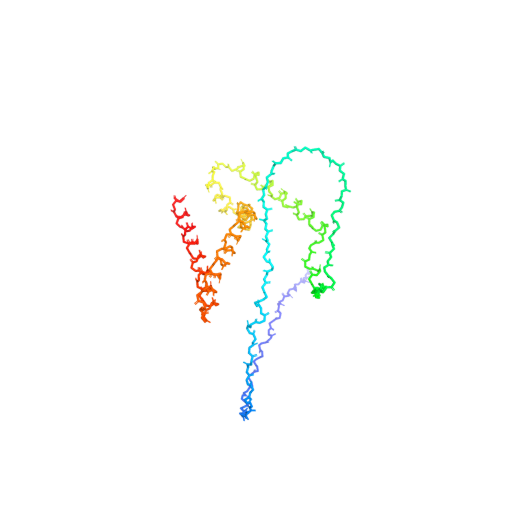 O . ARG A 1 96 ? 17.888 -4.389 2.712 1.00 87.25 96 ARG A O 1
ATOM 780 N N . VAL A 1 97 ? 17.649 -6.439 3.614 1.00 91.50 97 VAL A N 1
ATOM 781 C CA . VAL A 1 97 ? 17.591 -7.145 2.321 1.00 91.50 97 VAL A CA 1
ATOM 782 C C . VAL A 1 97 ? 16.352 -6.720 1.542 1.00 91.50 97 VAL A C 1
ATOM 784 O O . VAL A 1 97 ? 16.463 -6.344 0.379 1.00 91.50 97 VAL A O 1
ATOM 787 N N . PHE A 1 98 ? 15.193 -6.694 2.201 1.00 86.81 98 PHE A N 1
ATOM 788 C CA . PHE A 1 98 ? 13.947 -6.248 1.590 1.00 86.81 98 PHE A CA 1
ATOM 789 C C . PHE A 1 98 ? 14.045 -4.807 1.074 1.00 86.81 98 PHE A C 1
ATOM 791 O O . PHE A 1 98 ? 13.659 -4.531 -0.056 1.00 86.81 98 PHE A O 1
ATOM 798 N N . GLN A 1 99 ? 14.613 -3.891 1.864 1.00 85.06 99 GLN A N 1
ATOM 799 C CA . GLN A 1 99 ? 14.828 -2.505 1.443 1.00 85.06 99 GLN A CA 1
ATOM 800 C C . GLN A 1 99 ? 15.760 -2.405 0.233 1.00 85.06 99 GLN A C 1
ATOM 802 O O . GLN A 1 99 ? 15.447 -1.687 -0.711 1.00 85.06 99 GLN A O 1
ATOM 807 N N . ALA A 1 100 ? 16.880 -3.131 0.233 1.00 88.56 100 ALA A N 1
ATOM 808 C CA . ALA A 1 100 ? 17.805 -3.136 -0.896 1.00 88.56 100 ALA A CA 1
ATOM 809 C C . ALA A 1 100 ? 17.134 -3.661 -2.176 1.00 88.56 100 ALA A C 1
ATOM 811 O O . ALA A 1 100 ? 17.284 -3.063 -3.240 1.00 88.56 100 ALA A O 1
ATOM 812 N N . GLN A 1 101 ? 16.343 -4.732 -2.062 1.00 89.75 101 GLN A N 1
ATOM 813 C CA . GLN A 1 101 ? 15.590 -5.287 -3.183 1.00 89.75 101 GLN A CA 1
ATOM 814 C C . GLN A 1 101 ? 14.507 -4.320 -3.676 1.00 89.75 101 GLN A C 1
ATOM 816 O O . GLN A 1 101 ? 14.367 -4.127 -4.878 1.00 89.75 101 GLN A O 1
ATOM 821 N N . ALA A 1 102 ? 13.788 -3.658 -2.769 1.00 86.69 102 ALA A N 1
ATOM 822 C CA . ALA A 1 102 ? 12.783 -2.663 -3.128 1.00 86.69 102 ALA A CA 1
ATOM 823 C C . ALA A 1 102 ? 13.393 -1.468 -3.881 1.00 86.69 102 ALA A C 1
ATOM 825 O O . ALA A 1 102 ? 12.814 -1.005 -4.859 1.00 86.69 102 ALA A O 1
ATOM 826 N N . VAL A 1 103 ? 14.574 -0.994 -3.465 1.00 86.75 103 VAL A N 1
ATOM 827 C CA . VAL A 1 103 ? 15.302 0.075 -4.171 1.00 86.75 103 VAL A CA 1
ATOM 828 C C . VAL A 1 103 ? 15.738 -0.386 -5.560 1.00 86.75 103 VAL A C 1
ATOM 830 O O . VAL A 1 103 ? 15.533 0.337 -6.530 1.00 86.75 103 VAL A O 1
ATOM 833 N N . TYR A 1 104 ? 16.292 -1.595 -5.672 1.00 91.75 104 TYR A N 1
ATOM 834 C CA . TYR A 1 104 ? 16.682 -2.164 -6.962 1.00 91.75 104 TYR A CA 1
ATOM 835 C C . TYR A 1 104 ? 15.494 -2.263 -7.931 1.00 91.75 104 TYR A C 1
ATOM 837 O O . TYR A 1 104 ? 15.589 -1.826 -9.077 1.00 91.75 104 TYR A O 1
ATOM 845 N N . GLU A 1 105 ? 14.358 -2.781 -7.460 1.00 88.69 105 GLU A N 1
ATOM 846 C CA . GLU A 1 105 ? 13.137 -2.876 -8.263 1.00 88.69 105 GLU A CA 1
ATOM 847 C C . GLU A 1 105 ? 12.600 -1.497 -8.657 1.00 88.69 105 GLU A C 1
ATOM 849 O O . GLU A 1 105 ? 12.185 -1.306 -9.798 1.00 88.69 105 GLU A O 1
ATOM 854 N N . ALA A 1 106 ? 12.661 -0.509 -7.761 1.00 86.31 106 ALA A N 1
ATOM 855 C CA . ALA A 1 106 ? 12.266 0.859 -8.082 1.00 86.31 106 ALA A CA 1
ATOM 856 C C . ALA A 1 106 ? 13.126 1.451 -9.212 1.00 86.31 106 ALA A C 1
ATOM 858 O O . ALA A 1 106 ? 12.575 2.026 -10.151 1.00 86.31 106 ALA A O 1
ATOM 859 N N . CYS A 1 107 ? 14.449 1.259 -9.166 1.00 89.44 107 CYS A N 1
ATOM 860 C CA . CYS A 1 107 ? 15.350 1.677 -10.242 1.00 89.44 107 CYS A CA 1
ATOM 861 C C . CYS A 1 107 ? 15.031 0.954 -11.557 1.00 89.44 107 CYS A C 1
ATOM 863 O O . CYS A 1 107 ? 14.887 1.602 -12.588 1.00 89.44 107 CYS A O 1
ATOM 865 N N . ARG A 1 108 ? 14.825 -0.370 -11.523 1.00 93.38 108 ARG A N 1
ATOM 866 C CA . ARG A 1 108 ? 14.452 -1.148 -12.716 1.00 93.38 108 ARG A CA 1
ATOM 867 C C . ARG A 1 108 ? 13.162 -0.629 -13.355 1.00 93.38 108 ARG A C 1
ATOM 869 O O . ARG A 1 108 ? 13.083 -0.503 -14.576 1.00 93.38 108 ARG A O 1
ATOM 876 N N . ILE A 1 109 ? 12.141 -0.345 -12.546 1.00 89.75 109 ILE A N 1
ATOM 877 C CA . ILE A 1 109 ? 10.859 0.180 -13.031 1.00 89.75 109 ILE A CA 1
ATOM 878 C C . ILE A 1 109 ? 11.040 1.586 -13.608 1.00 89.75 109 ILE A C 1
ATOM 880 O O . ILE A 1 109 ? 10.473 1.889 -14.657 1.00 89.75 109 ILE A O 1
ATOM 884 N N . GLN A 1 110 ? 11.847 2.430 -12.966 1.00 89.00 110 GLN A N 1
ATOM 885 C CA . GLN A 1 110 ? 12.184 3.750 -13.489 1.00 89.00 110 GLN A CA 1
ATOM 886 C C . GLN A 1 110 ? 12.853 3.647 -14.866 1.00 89.00 110 GLN A C 1
ATOM 888 O O . GLN A 1 110 ? 12.401 4.304 -15.801 1.00 89.00 110 GLN A O 1
ATOM 893 N N . ASP A 1 111 ? 13.846 2.772 -15.020 1.00 92.00 111 ASP A N 1
ATOM 894 C CA . ASP A 1 111 ? 14.538 2.552 -16.293 1.00 92.00 111 ASP A CA 1
ATOM 895 C C . ASP A 1 111 ? 13.588 2.022 -17.379 1.00 92.00 111 ASP A C 1
ATOM 897 O O . ASP A 1 111 ? 13.643 2.455 -18.532 1.00 92.00 111 ASP A O 1
ATOM 901 N N . LEU A 1 112 ? 12.663 1.124 -17.022 1.00 90.75 112 LEU A N 1
ATOM 902 C CA . LEU A 1 112 ? 11.621 0.624 -17.927 1.00 90.75 112 LEU A CA 1
ATOM 903 C C . LEU A 1 112 ? 10.677 1.731 -18.404 1.00 90.75 112 LEU A C 1
ATOM 905 O O . LEU A 1 112 ? 10.311 1.767 -19.578 1.00 90.75 112 LEU A O 1
ATOM 909 N N . ILE A 1 113 ? 10.284 2.638 -17.509 1.00 88.62 113 ILE A N 1
ATOM 910 C CA . ILE A 1 113 ? 9.423 3.772 -17.856 1.00 88.62 113 ILE A CA 1
ATOM 911 C C . ILE A 1 113 ? 10.193 4.768 -18.729 1.00 88.62 113 ILE A C 1
ATOM 913 O O . ILE A 1 113 ? 9.670 5.203 -19.750 1.00 88.62 113 ILE A O 1
ATOM 917 N N . SER A 1 114 ? 11.439 5.095 -18.377 1.00 88.62 114 SER A N 1
ATOM 918 C CA . SER A 1 114 ? 12.273 6.052 -19.117 1.00 88.62 114 SER A CA 1
ATOM 919 C C . SER A 1 114 ? 12.713 5.550 -20.493 1.00 88.62 114 SER A C 1
ATOM 921 O O . SER A 1 114 ? 12.900 6.353 -21.402 1.00 88.62 114 SER A O 1
ATOM 923 N N . SER A 1 115 ? 12.867 4.237 -20.668 1.00 90.69 115 SER A N 1
ATOM 924 C CA . SER A 1 115 ? 13.173 3.618 -21.967 1.00 90.69 115 SER A CA 1
ATOM 925 C C . SER A 1 115 ? 11.931 3.375 -22.832 1.00 90.69 115 SER A C 1
ATOM 927 O O . SER A 1 115 ? 12.051 2.935 -23.979 1.00 90.69 115 SER A O 1
ATOM 929 N N . CYS A 1 116 ? 10.731 3.654 -22.312 1.00 91.31 116 CYS A N 1
ATOM 930 C CA . CYS A 1 116 ? 9.495 3.473 -23.054 1.00 91.31 116 CYS A CA 1
ATOM 931 C C . CYS A 1 116 ? 9.346 4.562 -24.133 1.00 91.31 116 CYS A C 1
ATOM 933 O O . CYS A 1 116 ? 9.473 5.746 -23.829 1.00 91.31 116 CYS A O 1
ATOM 935 N N . PRO A 1 117 ? 9.005 4.204 -25.385 1.00 90.06 117 PRO A N 1
ATOM 936 C CA . PRO A 1 117 ? 8.778 5.187 -26.448 1.00 90.06 117 PRO A CA 1
ATOM 937 C C . PRO A 1 117 ? 7.455 5.961 -26.303 1.00 90.06 117 PRO A C 1
ATOM 939 O O . PRO A 1 117 ? 7.169 6.843 -27.110 1.00 90.06 117 PRO A O 1
ATOM 942 N N . TYR A 1 118 ? 6.619 5.612 -25.322 1.00 89.75 118 TYR A N 1
ATOM 943 C CA . TYR A 1 118 ? 5.333 6.252 -25.054 1.00 89.75 118 TYR A CA 1
ATOM 944 C C . TYR A 1 118 ? 5.389 7.015 -23.732 1.00 89.75 118 TYR A C 1
ATOM 946 O O . TYR A 1 118 ? 6.117 6.630 -22.825 1.00 89.75 118 TYR A O 1
ATOM 954 N N . GLU A 1 119 ? 4.561 8.050 -23.592 1.00 86.81 119 GLU A N 1
ATOM 955 C CA . GLU A 1 119 ? 4.471 8.844 -22.363 1.00 86.81 119 GLU A CA 1
ATOM 956 C C . GLU A 1 119 ? 3.183 8.570 -21.568 1.00 86.81 119 GLU A C 1
ATOM 958 O O . GLU A 1 119 ? 2.143 8.165 -22.106 1.00 86.81 119 GLU A O 1
ATOM 963 N N . GLY A 1 120 ? 3.253 8.816 -20.256 1.00 82.25 120 GLY A N 1
ATOM 964 C CA . GLY A 1 120 ? 2.113 8.774 -19.340 1.00 82.25 120 GLY A CA 1
ATOM 965 C C . GLY A 1 120 ? 1.414 7.411 -19.281 1.00 82.25 120 GLY A C 1
ATOM 966 O O . GLY A 1 120 ? 2.049 6.358 -19.258 1.00 82.25 120 GLY A O 1
ATOM 967 N N . GLY A 1 121 ? 0.077 7.416 -19.266 1.00 83.00 121 GLY A N 1
ATOM 968 C CA . GLY A 1 121 ? -0.725 6.189 -19.149 1.00 83.00 121 GLY A CA 1
ATOM 969 C C . GLY A 1 121 ? -0.549 5.200 -20.311 1.00 83.00 121 GLY A C 1
ATOM 970 O O . GLY A 1 121 ? -0.749 4.000 -20.130 1.00 83.00 121 GLY A O 1
ATOM 971 N N . LYS A 1 122 ? -0.123 5.672 -21.493 1.00 86.56 122 LYS A N 1
ATOM 972 C CA . LYS A 1 122 ? 0.157 4.805 -22.651 1.00 86.56 122 LYS A CA 1
ATOM 973 C C . LYS A 1 122 ? 1.432 3.982 -22.449 1.00 86.56 122 LYS A C 1
ATOM 975 O O . LYS A 1 122 ? 1.471 2.835 -22.883 1.00 86.56 122 LYS A O 1
ATOM 980 N N . ALA A 1 123 ? 2.424 4.539 -21.751 1.00 87.44 123 ALA A N 1
ATOM 981 C CA . ALA A 1 123 ? 3.658 3.847 -21.386 1.00 87.44 123 ALA A CA 1
ATOM 982 C C . ALA A 1 123 ? 3.376 2.661 -20.461 1.00 87.44 123 ALA A C 1
ATOM 984 O O . ALA A 1 123 ? 3.776 1.535 -20.743 1.00 87.44 123 ALA A O 1
ATOM 985 N N . ILE A 1 124 ? 2.603 2.906 -19.399 1.00 87.31 124 ILE A N 1
ATOM 986 C CA . ILE A 1 124 ? 2.234 1.877 -18.422 1.00 87.31 124 ILE A CA 1
ATOM 987 C C . ILE A 1 124 ? 1.443 0.760 -19.096 1.00 87.31 124 ILE A C 1
ATOM 989 O O . ILE A 1 124 ? 1.813 -0.401 -18.971 1.00 87.31 124 ILE A O 1
ATOM 993 N N . ARG A 1 125 ? 0.425 1.103 -19.897 1.00 88.88 125 ARG A N 1
ATOM 994 C CA . ARG A 1 125 ? -0.366 0.107 -20.630 1.00 88.88 125 ARG A CA 1
ATOM 995 C C . ARG A 1 125 ? 0.499 -0.751 -21.554 1.00 88.88 125 ARG A C 1
ATOM 997 O O . ARG A 1 125 ? 0.379 -1.966 -21.533 1.00 88.88 125 ARG A O 1
ATOM 1004 N N . TYR A 1 126 ? 1.415 -0.138 -22.302 1.00 91.50 126 TYR A N 1
ATOM 1005 C CA . TYR A 1 126 ? 2.345 -0.863 -23.167 1.00 91.50 126 TYR A CA 1
ATOM 1006 C C . TYR A 1 126 ? 3.276 -1.812 -22.390 1.00 91.50 126 TYR A C 1
ATOM 1008 O O . TYR A 1 126 ? 3.509 -2.942 -22.823 1.00 91.50 126 TYR A O 1
ATOM 1016 N N . LEU A 1 127 ? 3.806 -1.370 -21.245 1.00 91.06 127 LEU A N 1
ATOM 1017 C CA . LEU A 1 127 ? 4.674 -2.188 -20.392 1.00 91.06 127 LEU A CA 1
ATOM 1018 C C . LEU A 1 127 ? 3.912 -3.362 -19.759 1.00 91.06 127 LEU A C 1
ATOM 1020 O O . LEU A 1 127 ? 4.459 -4.463 -19.669 1.00 91.06 127 LEU A O 1
ATOM 1024 N N . THR A 1 128 ? 2.653 -3.153 -19.373 1.00 90.56 128 THR A N 1
ATOM 1025 C CA . THR A 1 128 ? 1.770 -4.207 -18.855 1.00 90.56 128 THR A CA 1
ATOM 1026 C C . THR A 1 128 ? 1.369 -5.195 -19.950 1.00 90.56 128 THR A C 1
ATOM 1028 O O . THR A 1 128 ? 1.503 -6.398 -19.752 1.00 90.56 128 THR A O 1
ATOM 1031 N N . ASP A 1 129 ? 0.966 -4.717 -21.133 1.00 91.88 129 ASP A N 1
ATOM 1032 C CA . ASP A 1 129 ? 0.546 -5.564 -22.262 1.00 91.88 129 ASP A CA 1
ATOM 1033 C C . ASP A 1 129 ? 1.677 -6.499 -22.737 1.00 91.88 129 ASP A C 1
ATOM 1035 O O . ASP A 1 129 ? 1.429 -7.590 -23.249 1.00 91.88 129 ASP A O 1
ATOM 1039 N N . ARG A 1 130 ? 2.940 -6.091 -22.546 1.00 90.88 130 ARG A N 1
ATOM 1040 C CA . ARG A 1 130 ? 4.132 -6.899 -22.853 1.00 90.88 130 ARG A CA 1
ATOM 1041 C C . ARG A 1 130 ? 4.663 -7.719 -21.676 1.00 90.88 130 ARG A C 1
ATOM 1043 O O . ARG A 1 130 ? 5.721 -8.330 -21.815 1.00 90.88 130 ARG A O 1
ATOM 1050 N N . ASN A 1 131 ? 3.962 -7.745 -20.541 1.00 89.25 131 ASN A N 1
ATOM 1051 C CA . ASN A 1 131 ? 4.390 -8.408 -19.303 1.00 89.25 131 ASN A CA 1
ATOM 1052 C C . ASN A 1 131 ? 5.783 -7.964 -18.804 1.00 89.25 131 ASN A C 1
ATOM 1054 O O . ASN A 1 131 ? 6.496 -8.740 -18.168 1.00 89.25 131 ASN A O 1
ATOM 1058 N N . LEU A 1 132 ? 6.187 -6.723 -19.098 1.00 90.62 132 LEU A N 1
ATOM 1059 C CA . LEU A 1 132 ? 7.446 -6.136 -18.614 1.00 90.62 132 LEU A CA 1
ATOM 1060 C C . LEU A 1 132 ? 7.282 -5.502 -17.228 1.00 90.62 132 LEU A C 1
ATOM 1062 O O . LEU A 1 132 ? 8.230 -5.479 -16.441 1.00 90.62 132 LEU A O 1
ATOM 1066 N N . LEU A 1 133 ? 6.074 -5.010 -16.945 1.00 90.12 133 LEU A N 1
ATOM 1067 C CA . LEU A 1 133 ? 5.649 -4.505 -15.645 1.00 90.12 133 LEU A CA 1
ATOM 1068 C C . LEU A 1 133 ? 4.541 -5.413 -15.104 1.00 90.12 133 LEU A C 1
ATOM 1070 O O . LEU A 1 133 ? 3.513 -5.595 -15.761 1.00 90.12 133 LEU A O 1
ATOM 1074 N N . LYS A 1 134 ? 4.751 -5.989 -13.920 1.00 89.81 134 LYS A N 1
ATOM 1075 C CA . LYS A 1 134 ? 3.797 -6.919 -13.307 1.00 89.81 134 LYS A CA 1
ATOM 1076 C C . LYS A 1 134 ? 2.685 -6.188 -12.560 1.00 89.81 134 LYS A C 1
ATOM 1078 O O . LYS A 1 134 ? 2.852 -5.068 -12.078 1.00 89.81 134 LYS A O 1
ATOM 1083 N N . THR A 1 135 ? 1.554 -6.864 -12.388 1.00 84.75 135 THR A N 1
ATOM 1084 C CA . THR A 1 135 ? 0.413 -6.364 -11.610 1.00 84.75 135 THR A CA 1
ATOM 1085 C C . THR A 1 135 ? 0.773 -6.074 -10.157 1.00 84.75 135 THR A C 1
ATOM 1087 O O . THR A 1 135 ? 0.327 -5.070 -9.605 1.00 84.75 135 THR A O 1
ATOM 1090 N N . GLU A 1 136 ? 1.621 -6.900 -9.546 1.00 86.38 136 GLU A N 1
ATOM 1091 C CA . GLU A 1 136 ? 2.049 -6.727 -8.153 1.00 86.38 136 GLU A CA 1
ATOM 1092 C C . GLU A 1 136 ? 2.917 -5.473 -7.986 1.00 86.38 136 GLU A C 1
ATOM 1094 O O . GLU A 1 136 ? 2.827 -4.780 -6.974 1.00 86.38 136 GLU A O 1
ATOM 1099 N N . GLU A 1 137 ? 3.724 -5.152 -8.997 1.00 86.50 137 GLU A N 1
ATOM 1100 C CA . GLU A 1 137 ? 4.594 -3.973 -9.015 1.00 86.50 137 GLU A CA 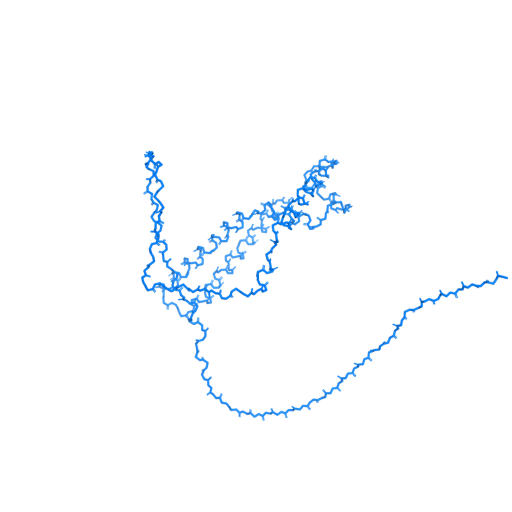1
ATOM 1101 C C . GLU A 1 137 ? 3.761 -2.692 -9.119 1.00 86.50 137 GLU A C 1
ATOM 1103 O O . GLU A 1 137 ? 3.996 -1.739 -8.375 1.00 86.50 137 GLU A O 1
ATOM 1108 N N . MET A 1 138 ? 2.723 -2.694 -9.964 1.00 82.81 138 MET A N 1
ATOM 1109 C CA . MET A 1 138 ? 1.775 -1.578 -10.048 1.00 82.81 138 MET A CA 1
ATOM 1110 C C . MET A 1 138 ? 1.019 -1.365 -8.735 1.00 82.81 138 MET A C 1
ATOM 1112 O O . MET A 1 138 ? 0.914 -0.230 -8.276 1.00 82.81 138 MET A O 1
ATOM 1116 N N . LEU A 1 139 ? 0.541 -2.445 -8.108 1.00 79.12 139 LEU A N 1
ATOM 1117 C CA . LEU A 1 139 ? -0.114 -2.385 -6.797 1.00 79.12 139 LEU A CA 1
A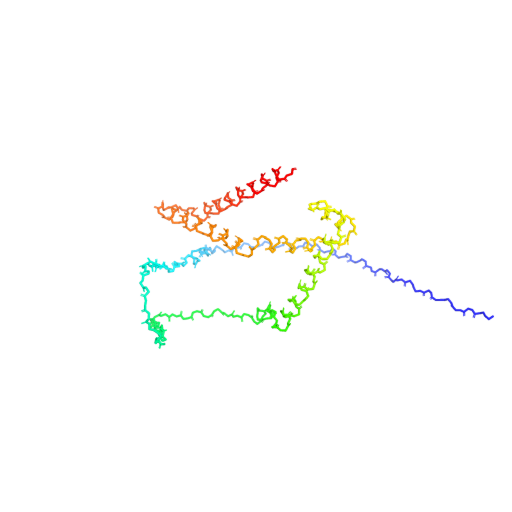TOM 1118 C C . LEU A 1 139 ? 0.836 -1.847 -5.719 1.00 79.12 139 LEU A C 1
ATOM 1120 O O . LEU A 1 139 ? 0.433 -1.048 -4.874 1.00 79.12 139 LEU A O 1
ATOM 1124 N N . GLY A 1 140 ? 2.111 -2.240 -5.765 1.00 77.75 140 GLY A N 1
ATOM 1125 C CA . GLY A 1 140 ? 3.153 -1.700 -4.896 1.00 77.75 140 GLY A CA 1
ATOM 1126 C C . GLY A 1 140 ? 3.293 -0.186 -5.051 1.00 77.75 140 GLY A C 1
ATOM 1127 O O . GLY A 1 140 ? 3.215 0.542 -4.060 1.00 77.75 140 GLY A O 1
ATOM 1128 N N . ILE A 1 141 ? 3.412 0.301 -6.288 1.00 77.50 141 ILE A N 1
ATOM 1129 C CA . ILE A 1 141 ? 3.516 1.734 -6.608 1.00 77.50 141 ILE A CA 1
ATOM 1130 C C . ILE A 1 141 ? 2.258 2.495 -6.184 1.00 77.50 141 ILE A C 1
ATOM 1132 O O . ILE A 1 141 ? 2.364 3.555 -5.564 1.00 77.50 141 ILE A O 1
ATOM 1136 N N . GLU A 1 142 ? 1.074 1.944 -6.449 1.00 73.44 142 GLU A N 1
ATOM 1137 C CA . GLU A 1 142 ? -0.197 2.514 -6.005 1.00 73.44 142 GLU A CA 1
ATOM 1138 C C . GLU A 1 142 ? -0.247 2.618 -4.479 1.00 73.44 142 GLU A C 1
ATOM 1140 O O . GLU A 1 142 ? -0.604 3.669 -3.955 1.00 73.44 142 GLU A O 1
ATOM 1145 N N . SER A 1 143 ? 0.176 1.581 -3.749 1.00 69.25 143 SER A N 1
ATOM 1146 C CA . SER A 1 143 ? 0.198 1.598 -2.282 1.00 69.25 143 SER A CA 1
ATOM 1147 C C . SER A 1 143 ? 1.158 2.653 -1.717 1.00 69.25 143 SER A C 1
ATOM 1149 O O . SER A 1 143 ? 0.851 3.302 -0.713 1.00 69.25 143 SER A O 1
ATOM 1151 N N . MET A 1 144 ? 2.292 2.884 -2.391 1.00 67.06 144 MET A N 1
ATOM 1152 C CA . MET A 1 144 ? 3.253 3.924 -2.024 1.00 67.06 144 MET A CA 1
ATOM 1153 C C . MET A 1 144 ? 2.703 5.326 -2.305 1.00 67.06 144 MET A C 1
ATOM 1155 O O . MET A 1 144 ? 2.818 6.208 -1.455 1.00 67.06 144 MET A O 1
ATOM 1159 N N . LEU A 1 145 ? 2.051 5.527 -3.456 1.00 66.62 145 LEU A N 1
ATOM 1160 C CA . LEU A 1 145 ? 1.391 6.785 -3.835 1.00 66.62 145 LEU A CA 1
ATOM 1161 C C . LEU A 1 145 ? 0.173 7.094 -2.958 1.00 66.62 145 LEU A C 1
ATOM 1163 O O . LEU A 1 145 ? -0.079 8.248 -2.602 1.00 66.62 145 LEU A O 1
ATOM 1167 N N . ALA A 1 146 ? -0.581 6.058 -2.591 1.00 64.62 146 ALA A N 1
ATOM 1168 C CA . ALA A 1 146 ? -1.685 6.145 -1.649 1.00 64.62 146 ALA A CA 1
ATOM 1169 C C . ALA A 1 146 ? -1.196 6.541 -0.252 1.00 64.62 146 ALA A C 1
ATOM 1171 O O . ALA A 1 146 ? -1.988 7.104 0.497 1.00 64.62 146 ALA A O 1
ATOM 1172 N N . GLY A 1 147 ? 0.093 6.328 0.047 1.00 64.94 147 GLY A N 1
ATOM 1173 C CA . GLY A 1 147 ? 0.834 6.852 1.187 1.00 64.94 147 GLY A CA 1
ATOM 1174 C C . GLY A 1 147 ? 0.313 6.357 2.533 1.00 64.94 147 GLY A C 1
ATOM 1175 O O . GLY A 1 147 ? -0.834 6.602 2.905 1.00 64.94 147 GLY A O 1
ATOM 1176 N N . ALA A 1 148 ? 1.186 5.761 3.350 1.00 63.78 148 ALA A N 1
ATOM 1177 C CA . ALA A 1 148 ? 0.842 5.410 4.731 1.00 63.78 148 ALA A CA 1
ATOM 1178 C C . ALA A 1 148 ? 0.271 6.617 5.502 1.00 63.78 148 ALA A C 1
ATOM 1180 O O . ALA A 1 148 ? -0.664 6.461 6.280 1.00 63.78 148 ALA A O 1
ATOM 1181 N N . GLU A 1 149 ? 0.761 7.830 5.225 1.00 67.75 149 GLU A N 1
ATOM 1182 C CA . GLU A 1 149 ? 0.272 9.071 5.830 1.00 67.75 149 GLU A CA 1
ATOM 1183 C C . GLU A 1 149 ? -1.152 9.447 5.386 1.00 67.75 149 GLU A C 1
ATOM 1185 O O . GLU A 1 149 ? -1.956 9.892 6.202 1.00 67.75 149 GLU A O 1
ATOM 1190 N N . ARG A 1 150 ? -1.501 9.259 4.108 1.00 70.94 150 ARG A N 1
ATOM 1191 C CA . ARG A 1 150 ? -2.850 9.545 3.590 1.00 70.94 150 ARG A CA 1
ATOM 1192 C C . ARG A 1 150 ? -3.854 8.534 4.129 1.00 70.94 150 ARG A C 1
ATOM 1194 O O . ARG A 1 150 ? -4.888 8.933 4.660 1.00 70.94 150 ARG A O 1
ATOM 1201 N N . VAL A 1 151 ? -3.496 7.250 4.095 1.00 71.50 151 VAL A N 1
ATOM 1202 C CA . VAL A 1 151 ? -4.283 6.173 4.711 1.00 71.50 151 VAL A CA 1
ATOM 1203 C C . VAL A 1 151 ? -4.449 6.417 6.214 1.00 71.50 151 VAL A C 1
ATOM 1205 O O . VAL A 1 151 ? -5.550 6.268 6.741 1.00 71.50 151 VAL A O 1
ATOM 1208 N N . LEU A 1 152 ? -3.394 6.850 6.911 1.00 71.25 152 LEU A N 1
ATOM 1209 C CA . LEU A 1 152 ? -3.453 7.208 8.329 1.00 71.25 152 LEU A CA 1
ATOM 1210 C C . LEU A 1 152 ? -4.371 8.413 8.573 1.00 71.25 152 LEU A C 1
ATOM 1212 O O . LEU A 1 152 ? -5.223 8.347 9.455 1.00 71.25 152 LEU A O 1
ATOM 1216 N N . LYS A 1 153 ? -4.260 9.487 7.780 1.00 78.38 153 LYS A N 1
ATOM 1217 C CA . LYS A 1 153 ? -5.137 10.669 7.868 1.00 78.38 153 LYS A CA 1
ATOM 1218 C C . LYS A 1 153 ? -6.602 10.300 7.656 1.00 78.38 153 LYS A C 1
ATOM 1220 O O . LYS A 1 153 ? -7.464 10.783 8.388 1.00 78.38 153 LYS A O 1
ATOM 1225 N N . ASP A 1 154 ? -6.897 9.438 6.691 1.00 78.94 154 ASP A N 1
ATOM 1226 C CA . ASP A 1 154 ? -8.268 9.006 6.422 1.00 78.94 154 ASP A CA 1
ATOM 1227 C C . ASP A 1 154 ? -8.808 8.089 7.525 1.00 78.94 154 ASP A C 1
ATOM 1229 O O . ASP A 1 154 ? -9.959 8.252 7.943 1.00 78.94 154 ASP A O 1
ATOM 1233 N N . ARG A 1 155 ? -7.967 7.213 8.092 1.00 80.31 155 ARG A N 1
ATOM 1234 C CA . ARG A 1 155 ? -8.307 6.429 9.290 1.00 80.31 155 ARG A CA 1
ATOM 1235 C C . ARG A 1 155 ? -8.582 7.325 10.494 1.00 80.31 155 ARG A C 1
ATOM 1237 O O . ARG A 1 155 ? -9.608 7.148 11.138 1.00 80.31 155 ARG A O 1
ATOM 1244 N N . LEU A 1 156 ? -7.742 8.326 10.759 1.00 80.44 156 LEU A N 1
ATOM 1245 C CA . LEU A 1 156 ? -7.944 9.279 11.856 1.00 80.44 156 LEU A CA 1
ATOM 1246 C C . LEU A 1 156 ? -9.260 10.050 11.701 1.00 80.44 156 LEU A C 1
ATOM 1248 O O . LEU A 1 156 ? -10.027 10.148 12.656 1.00 80.44 156 LEU A O 1
ATOM 1252 N N . LYS A 1 157 ? -9.577 10.530 10.491 1.00 85.75 157 LYS A N 1
ATOM 1253 C CA . LYS A 1 157 ? -10.863 11.190 10.198 1.00 85.75 157 LYS A CA 1
ATOM 1254 C C . LYS A 1 157 ? -12.059 10.262 10.390 1.00 85.75 157 LYS A C 1
ATOM 1256 O O . LYS A 1 157 ? -13.133 10.726 10.767 1.00 85.75 157 LYS A O 1
ATOM 1261 N N . HIS A 1 158 ? -11.916 8.984 10.050 1.00 84.88 158 HIS A N 1
ATOM 1262 C CA . HIS A 1 158 ? -12.964 7.993 10.266 1.00 84.88 158 HIS A CA 1
ATOM 1263 C C . HIS A 1 158 ? -13.168 7.737 11.763 1.00 84.88 158 HIS A C 1
ATOM 1265 O O . HIS A 1 158 ? -14.293 7.829 12.244 1.00 84.88 158 HIS A O 1
ATOM 1271 N N . THR A 1 159 ? -12.088 7.493 12.506 1.00 82.25 159 THR A N 1
ATOM 1272 C CA . THR A 1 159 ? -12.133 7.279 13.956 1.00 82.25 159 THR A CA 1
ATOM 1273 C C . THR A 1 159 ? -12.731 8.479 14.682 1.00 82.25 159 THR A C 1
ATOM 1275 O O . THR A 1 159 ? -13.636 8.296 15.487 1.00 82.25 159 THR A O 1
ATOM 1278 N N . ALA A 1 160 ? -12.304 9.703 14.353 1.00 87.12 160 ALA A N 1
ATOM 1279 C CA . ALA A 1 160 ? -12.862 10.925 14.934 1.00 87.12 160 ALA A CA 1
ATOM 1280 C C . ALA A 1 160 ? -14.385 11.007 14.738 1.00 87.12 160 ALA A C 1
ATOM 1282 O O . ALA A 1 160 ? -15.122 11.227 15.691 1.00 87.12 160 ALA A O 1
ATOM 1283 N N . PHE A 1 161 ? -14.873 10.718 13.529 1.00 88.06 161 PHE A N 1
ATOM 1284 C CA . PHE A 1 161 ? -16.309 10.709 13.250 1.00 88.06 161 PHE A CA 1
ATOM 1285 C C . PHE A 1 161 ? -17.083 9.653 14.040 1.00 88.06 161 PHE A C 1
ATOM 1287 O O . PHE A 1 161 ? -18.173 9.934 14.530 1.00 88.06 161 PHE A O 1
ATOM 1294 N N . VAL A 1 162 ? -16.545 8.437 14.144 1.00 86.94 162 VAL A N 1
ATOM 1295 C CA . VAL A 1 162 ? -17.186 7.371 14.922 1.00 86.94 162 VAL A CA 1
ATOM 1296 C C . VAL A 1 162 ? -17.255 7.773 16.395 1.00 86.94 162 VAL A C 1
ATOM 1298 O O . VAL A 1 162 ? -18.301 7.615 17.012 1.00 86.94 162 VAL A O 1
ATOM 1301 N N . LEU A 1 163 ? -16.193 8.368 16.942 1.00 83.50 163 LEU A N 1
ATOM 1302 C CA . LEU A 1 163 ? -16.176 8.851 18.324 1.00 83.50 163 LEU A CA 1
ATOM 1303 C C . LEU A 1 163 ? -17.172 9.996 18.559 1.00 83.50 163 LEU A C 1
ATOM 1305 O O . LEU A 1 163 ? -17.886 9.981 19.563 1.00 83.50 163 LEU A O 1
ATOM 1309 N N . ASP A 1 164 ? -17.278 10.946 17.629 1.00 86.44 164 ASP A N 1
ATOM 1310 C CA . ASP A 1 164 ? -18.277 12.018 17.697 1.00 86.44 164 ASP A CA 1
ATOM 1311 C C . ASP A 1 164 ? -19.699 11.448 17.664 1.00 86.44 164 ASP A C 1
ATOM 1313 O O . ASP A 1 164 ? -20.547 11.822 18.478 1.00 86.44 164 ASP A O 1
ATOM 1317 N N . LYS A 1 165 ? -19.955 10.476 16.779 1.00 85.31 165 LYS A N 1
ATOM 1318 C CA . LYS A 1 165 ? -21.261 9.818 16.689 1.00 85.31 165 LYS A CA 1
ATOM 1319 C C . LYS A 1 165 ? -21.577 9.002 17.940 1.00 85.31 165 LYS A C 1
ATOM 1321 O O . LYS A 1 165 ? -22.710 9.016 18.412 1.00 85.31 165 LYS A O 1
ATOM 1326 N N . GLN A 1 166 ? -20.578 8.345 18.519 1.00 82.81 166 GLN A N 1
ATOM 1327 C CA . GLN A 1 166 ? -20.718 7.633 19.784 1.00 82.81 166 GLN A CA 1
ATOM 1328 C C . GLN A 1 166 ? -21.064 8.596 20.927 1.00 82.81 166 GLN A C 1
ATOM 1330 O O . GLN A 1 166 ? -21.927 8.280 21.743 1.00 82.81 166 GLN A O 1
ATOM 1335 N N . ARG A 1 167 ? -20.436 9.779 20.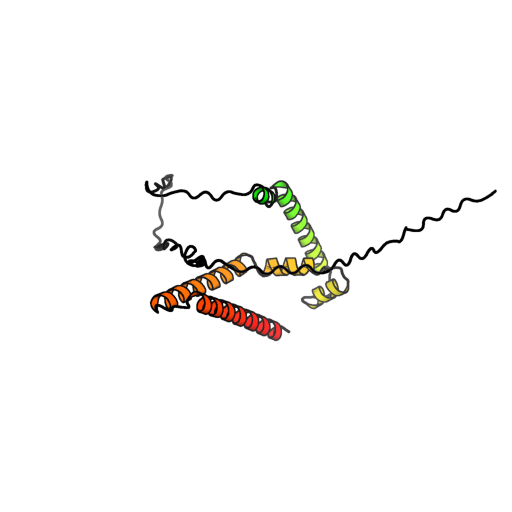977 1.00 84.31 167 ARG A N 1
ATOM 1336 C CA . ARG A 1 167 ? -20.753 10.823 21.963 1.00 84.31 167 ARG A CA 1
ATOM 1337 C C . ARG A 1 167 ? -22.186 11.333 21.799 1.00 84.31 167 ARG A C 1
ATOM 1339 O O . ARG A 1 167 ? -22.896 11.464 22.791 1.00 84.31 167 ARG A O 1
ATOM 1346 N N . GLU A 1 168 ? -22.621 11.566 20.564 1.00 86.25 168 GLU A N 1
ATOM 1347 C CA . GLU A 1 168 ? -23.990 11.991 20.249 1.00 86.25 168 GLU A CA 1
ATOM 1348 C C . GLU A 1 168 ? -25.033 10.952 20.693 1.00 86.25 168 GLU A C 1
ATOM 1350 O O . GLU A 1 168 ? -26.023 11.305 21.330 1.00 86.25 168 GLU A O 1
ATOM 1355 N N . LEU A 1 169 ? -24.802 9.669 20.392 1.00 83.56 169 LEU A N 1
ATOM 1356 C CA . LEU A 1 169 ? -25.713 8.576 20.750 1.00 83.56 169 LEU A CA 1
ATOM 1357 C C . LEU A 1 169 ? -25.757 8.331 22.265 1.00 83.56 169 LEU A C 1
ATOM 1359 O O . LEU A 1 169 ? -26.832 8.099 22.815 1.00 83.56 169 LEU A O 1
ATOM 1363 N N . LYS A 1 170 ? -24.618 8.467 22.960 1.00 79.50 170 LYS A N 1
ATOM 1364 C CA . LYS A 1 170 ? -24.570 8.437 24.432 1.00 79.50 170 LYS A CA 1
ATOM 1365 C C . LYS A 1 170 ? -25.380 9.579 25.052 1.00 79.50 170 LYS A C 1
ATOM 1367 O O . LYS A 1 170 ? -26.118 9.343 25.999 1.00 79.50 170 LYS A O 1
ATOM 1372 N N . GLY A 1 171 ? -25.298 10.791 24.498 1.00 78.94 171 GLY A N 1
ATOM 1373 C CA . GLY A 1 171 ? -26.087 11.938 24.969 1.00 78.94 171 GLY A CA 1
ATOM 1374 C C . GLY A 1 171 ? -27.602 11.778 24.784 1.00 78.94 171 GLY A C 1
ATOM 1375 O O . GLY A 1 171 ? -28.373 12.441 25.470 1.00 78.94 171 GLY A 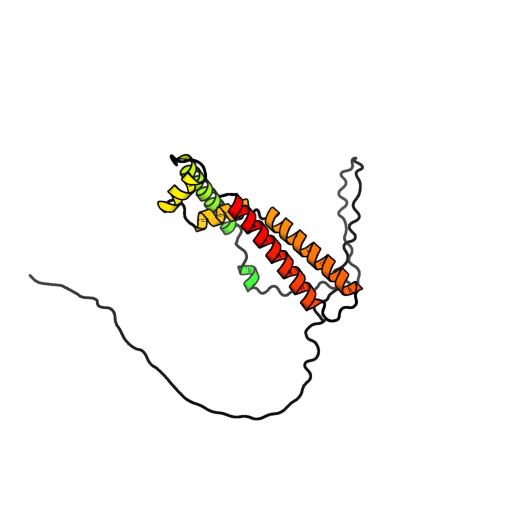O 1
ATOM 1376 N N . LYS A 1 172 ? -28.032 10.886 23.885 1.00 81.50 172 LYS A N 1
ATOM 1377 C CA . LYS A 1 172 ? -29.444 10.597 23.596 1.00 81.50 172 LYS A CA 1
ATOM 1378 C C . LYS A 1 172 ? -30.015 9.417 24.397 1.00 81.50 172 LYS A C 1
ATOM 1380 O O . LYS A 1 172 ? -31.206 9.157 24.270 1.00 81.50 172 LYS A O 1
ATOM 1385 N N . ASN A 1 173 ? -29.208 8.735 25.225 1.00 73.00 173 ASN A N 1
ATOM 1386 C CA . ASN A 1 173 ? -29.595 7.511 25.950 1.00 73.00 173 ASN A CA 1
ATOM 1387 C C . ASN A 1 173 ? -30.224 6.439 25.040 1.00 73.00 173 ASN A C 1
ATOM 1389 O O . ASN A 1 173 ? -31.172 5.750 25.418 1.00 73.00 173 ASN A O 1
ATOM 1393 N N . ASP A 1 174 ? -29.698 6.301 23.824 1.00 68.44 174 ASP A N 1
ATOM 1394 C CA . ASP A 1 174 ? -30.213 5.327 22.869 1.00 68.44 174 ASP A CA 1
ATOM 1395 C C . ASP A 1 174 ? -29.884 3.897 23.330 1.00 68.44 174 ASP A C 1
ATOM 1397 O O . ASP A 1 174 ? -28.761 3.617 23.744 1.00 68.44 174 ASP A O 1
ATOM 1401 N N . VAL A 1 175 ? -30.836 2.963 23.256 1.00 70.50 175 VAL A N 1
ATOM 1402 C CA . VAL A 1 175 ? -30.612 1.563 23.688 1.00 70.50 175 VAL A CA 1
ATOM 1403 C C . VAL A 1 175 ? -29.830 0.778 22.624 1.00 70.50 175 VAL A C 1
ATOM 1405 O O . VAL A 1 175 ? -29.234 -0.257 22.917 1.00 70.50 175 VAL A O 1
ATOM 1408 N N . ASN A 1 176 ? -29.765 1.299 21.392 1.00 80.44 176 ASN A N 1
ATOM 1409 C CA . ASN A 1 176 ? -29.171 0.620 20.242 1.00 80.44 176 ASN A CA 1
ATOM 1410 C C . ASN A 1 176 ? -27.918 1.323 19.676 1.00 80.44 176 ASN A C 1
ATOM 1412 O O . ASN A 1 176 ? -27.720 1.425 18.464 1.00 80.44 176 ASN A O 1
ATOM 1416 N N . ILE A 1 177 ? -27.052 1.821 20.567 1.00 76.94 177 ILE A N 1
ATOM 1417 C CA . ILE A 1 177 ? -25.840 2.584 20.208 1.00 76.94 177 ILE A CA 1
ATOM 1418 C C . ILE A 1 177 ? -24.946 1.803 19.240 1.00 76.94 177 ILE A C 1
ATOM 1420 O O . ILE A 1 177 ? -24.427 2.377 18.288 1.00 76.94 177 ILE A O 1
ATOM 1424 N N . ALA A 1 178 ? -24.753 0.503 19.474 1.00 77.75 178 ALA A N 1
ATOM 1425 C CA . ALA A 1 178 ? -23.828 -0.311 18.690 1.00 77.75 178 ALA A CA 1
ATOM 1426 C C . ALA A 1 178 ? -24.282 -0.481 17.230 1.00 77.75 178 ALA A C 1
ATOM 1428 O O . ALA A 1 178 ? -23.468 -0.349 16.314 1.00 77.75 178 ALA A O 1
ATOM 1429 N N . GLU A 1 179 ? -25.572 -0.734 17.003 1.00 81.94 179 GLU A N 1
ATOM 1430 C CA . GLU A 1 179 ? -26.110 -0.945 15.659 1.00 81.94 179 GLU A CA 1
ATOM 1431 C C . GLU A 1 179 ? -26.133 0.362 14.853 1.00 81.94 179 GLU A C 1
ATOM 1433 O O . GLU A 1 179 ? -25.729 0.389 13.688 1.00 81.94 179 GLU A O 1
ATOM 1438 N N . GLU A 1 180 ? -26.516 1.474 15.485 1.00 80.25 180 GLU A N 1
ATOM 1439 C CA . GLU A 1 180 ? -26.520 2.796 14.848 1.00 80.25 180 GLU A CA 1
ATOM 1440 C C . GLU A 1 180 ? -25.104 3.307 14.545 1.00 80.25 180 GLU A C 1
ATOM 1442 O O . GLU A 1 180 ? -24.853 3.892 13.485 1.00 80.25 180 GLU A O 1
ATOM 1447 N N . LEU A 1 181 ? -24.139 3.027 15.424 1.00 82.75 181 LEU A N 1
ATOM 1448 C CA . LEU A 1 181 ? -22.734 3.348 15.185 1.00 82.75 181 LEU A CA 1
ATOM 1449 C C . LEU A 1 181 ? -22.170 2.556 13.996 1.00 82.75 181 LEU A C 1
ATOM 1451 O O . LEU A 1 181 ? -21.475 3.121 13.147 1.00 82.75 181 LEU A O 1
ATOM 1455 N N . ALA A 1 182 ? -22.506 1.265 13.904 1.00 83.50 182 ALA A N 1
ATOM 1456 C CA . ALA A 1 182 ? -22.103 0.411 12.792 1.00 83.50 182 ALA A CA 1
ATOM 1457 C C . ALA A 1 182 ? -22.690 0.909 11.461 1.00 83.50 182 ALA A C 1
ATOM 1459 O O . ALA A 1 182 ? -21.950 1.077 10.488 1.00 83.50 182 ALA A O 1
ATOM 1460 N N . LYS A 1 183 ? -23.989 1.241 11.424 1.00 85.69 183 LYS A N 1
ATOM 1461 C CA . LYS A 1 183 ? -24.640 1.835 10.243 1.00 85.69 183 LYS A CA 1
ATOM 1462 C C . LYS A 1 183 ? -23.980 3.151 9.832 1.00 85.69 183 LYS A C 1
ATOM 1464 O O . LYS A 1 183 ? -23.711 3.365 8.649 1.00 85.69 183 LYS A O 1
ATOM 1469 N N . ALA A 1 184 ? -23.667 4.024 10.792 1.00 83.62 184 ALA A N 1
ATOM 1470 C CA . ALA A 1 184 ? -23.009 5.300 10.520 1.00 83.62 184 ALA A CA 1
ATOM 1471 C C . ALA A 1 184 ? -21.599 5.122 9.923 1.00 83.62 184 ALA A C 1
ATOM 1473 O O . ALA A 1 184 ? -21.244 5.821 8.968 1.00 83.62 184 ALA A O 1
ATOM 1474 N N . ALA A 1 185 ? -20.813 4.175 10.442 1.00 83.44 185 ALA A N 1
ATOM 1475 C CA . ALA A 1 185 ? -19.488 3.850 9.915 1.00 83.44 185 ALA A CA 1
ATOM 1476 C C . ALA A 1 185 ? -19.562 3.284 8.484 1.00 83.44 185 ALA A C 1
ATOM 1478 O O . ALA A 1 185 ? -18.852 3.756 7.590 1.00 83.44 185 ALA A O 1
ATOM 1479 N N . ILE A 1 186 ? -20.475 2.335 8.240 1.00 85.44 186 ILE A N 1
ATOM 1480 C CA . ILE A 1 186 ? -20.689 1.727 6.917 1.00 85.44 186 ILE A CA 1
ATOM 1481 C C . ILE A 1 186 ? -21.102 2.789 5.893 1.00 85.44 186 ILE A C 1
ATOM 1483 O O . ILE A 1 186 ? -20.473 2.898 4.840 1.00 85.44 186 ILE A O 1
ATOM 1487 N N . ASN A 1 187 ? -22.083 3.633 6.222 1.00 88.25 187 ASN A N 1
ATOM 1488 C CA . ASN A 1 187 ? -22.553 4.699 5.334 1.00 88.25 187 ASN A CA 1
ATOM 1489 C C . ASN A 1 187 ? -21.438 5.689 4.971 1.00 88.25 187 ASN A C 1
ATOM 1491 O O . ASN A 1 187 ? -21.347 6.146 3.830 1.00 88.25 187 ASN A O 1
ATOM 1495 N N . ARG A 1 188 ? -20.566 6.037 5.927 1.00 83.69 188 ARG A N 1
ATOM 1496 C CA . ARG A 1 188 ? -19.430 6.929 5.661 1.00 83.69 188 ARG A CA 1
ATOM 1497 C C . ARG A 1 188 ? -18.406 6.279 4.735 1.00 83.69 188 ARG A C 1
ATOM 1499 O O . ARG A 1 188 ? -17.907 6.949 3.832 1.00 83.69 188 ARG A O 1
ATOM 1506 N N . SER A 1 189 ? -18.115 4.995 4.940 1.00 82.31 189 SER A N 1
ATOM 1507 C CA . SER A 1 189 ? -17.226 4.223 4.068 1.00 82.31 189 SER A CA 1
ATOM 1508 C C . SER A 1 189 ? -17.768 4.147 2.635 1.00 82.31 189 SER A C 1
ATOM 1510 O O . SER A 1 189 ? -17.054 4.486 1.690 1.00 82.31 189 SER A O 1
ATOM 1512 N N . GLN A 1 190 ? -19.057 3.823 2.477 1.00 86.62 190 GLN A N 1
ATOM 1513 C CA . GLN A 1 190 ? -19.734 3.753 1.177 1.00 86.62 190 GLN A CA 1
ATOM 1514 C C . GLN A 1 190 ? -19.719 5.094 0.431 1.00 86.62 190 GLN A C 1
ATOM 1516 O O . GLN A 1 190 ? -19.341 5.151 -0.734 1.00 86.62 190 GLN A O 1
ATOM 1521 N N . LYS A 1 191 ? -20.021 6.211 1.105 1.00 86.38 191 LYS A N 1
ATOM 1522 C CA . LYS A 1 191 ? -19.943 7.544 0.476 1.00 86.38 191 LYS A CA 1
ATOM 1523 C C . LYS A 1 191 ? -18.534 7.882 -0.015 1.00 86.38 191 LYS A C 1
ATOM 1525 O O . LYS A 1 191 ? -18.367 8.530 -1.049 1.00 86.38 191 LYS A O 1
ATOM 1530 N N . ASN A 1 192 ? -17.508 7.466 0.726 1.00 81.69 192 ASN A N 1
ATOM 1531 C CA . ASN A 1 192 ? -16.125 7.681 0.317 1.00 81.69 192 ASN A CA 1
ATOM 1532 C C . ASN A 1 192 ? -15.749 6.828 -0.901 1.00 81.69 192 ASN A C 1
ATOM 1534 O O . ASN A 1 192 ? -15.095 7.346 -1.809 1.00 81.69 192 ASN A O 1
ATOM 1538 N N . SER A 1 193 ? -16.175 5.562 -0.953 1.00 81.94 193 SER A N 1
ATOM 1539 C CA . SER A 1 193 ? -15.912 4.693 -2.105 1.00 81.94 193 SER A CA 1
ATOM 1540 C C . SER A 1 193 ? -16.655 5.161 -3.359 1.00 81.94 193 SER A C 1
ATOM 1542 O O . SER A 1 193 ? -16.060 5.201 -4.434 1.00 81.94 193 SER A O 1
ATOM 1544 N N . GLU A 1 194 ? -17.898 5.629 -3.235 1.00 85.75 194 GLU A N 1
ATOM 1545 C CA . GLU A 1 194 ? -18.647 6.241 -4.340 1.00 85.75 194 GLU A CA 1
ATOM 1546 C C . GLU A 1 194 ? -17.957 7.497 -4.873 1.00 85.75 194 GLU A C 1
ATOM 1548 O O . GLU A 1 194 ? -17.781 7.651 -6.082 1.00 85.75 194 GLU A O 1
ATOM 1553 N N . LYS A 1 195 ? -17.493 8.379 -3.980 1.00 85.81 195 LYS A N 1
ATOM 1554 C CA . LYS A 1 195 ? -16.751 9.584 -4.368 1.00 85.81 195 LYS A CA 1
ATOM 1555 C C . LYS A 1 195 ? -15.432 9.246 -5.061 1.00 85.81 195 LYS A C 1
ATOM 1557 O O . LYS A 1 195 ? -15.054 9.929 -6.013 1.00 85.81 195 LYS A O 1
ATOM 1562 N N . ALA A 1 196 ? -14.730 8.212 -4.598 1.00 79.75 196 ALA A N 1
ATOM 1563 C CA . ALA A 1 196 ? -13.533 7.710 -5.264 1.00 79.75 196 ALA A CA 1
ATOM 1564 C C . ALA A 1 196 ? -13.865 7.170 -6.663 1.00 79.75 196 ALA A C 1
ATOM 1566 O O . ALA A 1 196 ? -13.192 7.530 -7.626 1.00 79.75 196 ALA A O 1
ATOM 1567 N N . ARG A 1 197 ? -14.955 6.404 -6.797 1.00 85.00 197 ARG A N 1
ATOM 1568 C CA . ARG A 1 197 ? -15.429 5.878 -8.084 1.00 85.00 197 ARG A CA 1
ATOM 1569 C C . ARG A 1 197 ? -15.789 6.990 -9.067 1.00 85.00 197 ARG A C 1
ATOM 1571 O O . ARG A 1 197 ? -15.396 6.922 -10.224 1.00 85.00 197 ARG A O 1
ATOM 1578 N N . LEU A 1 198 ? -16.489 8.029 -8.607 1.00 87.69 198 LEU A N 1
ATOM 1579 C CA . LEU A 1 198 ? -16.827 9.198 -9.425 1.00 87.69 198 LEU A CA 1
ATOM 1580 C C . LEU A 1 198 ? -15.575 9.941 -9.900 1.00 87.69 198 LEU A C 1
ATOM 1582 O O . LEU A 1 198 ? -15.498 10.322 -11.060 1.00 87.69 198 LEU A O 1
ATOM 1586 N N . ARG A 1 199 ? -14.570 10.113 -9.034 1.00 80.25 199 ARG A N 1
ATOM 1587 C CA . ARG A 1 199 ? -13.289 10.722 -9.430 1.00 80.25 199 ARG A CA 1
ATOM 1588 C C . ARG A 1 199 ? -12.546 9.885 -10.464 1.00 80.25 199 ARG A C 1
ATOM 1590 O O . ARG A 1 199 ? -12.016 10.456 -11.406 1.00 80.25 199 ARG A O 1
ATOM 1597 N N . ALA A 1 200 ? -12.527 8.564 -10.298 1.00 80.56 200 ALA A N 1
ATOM 1598 C CA . ALA A 1 200 ? -11.917 7.662 -11.268 1.00 80.56 200 ALA A CA 1
ATOM 1599 C C . ALA A 1 200 ? -12.621 7.746 -12.633 1.00 80.56 200 ALA A C 1
ATOM 1601 O O . ALA A 1 200 ? -11.952 7.848 -13.651 1.00 80.56 200 ALA A O 1
ATOM 1602 N N . ALA A 1 201 ? -13.957 7.789 -12.646 1.00 80.38 201 ALA A N 1
ATOM 1603 C CA . ALA A 1 201 ? -14.750 7.914 -13.871 1.00 80.38 201 ALA A CA 1
ATOM 1604 C C . ALA A 1 201 ? -14.626 9.284 -14.566 1.00 80.38 201 ALA A C 1
ATOM 1606 O O . ALA A 1 201 ? -14.889 9.385 -15.755 1.00 80.38 201 ALA A O 1
ATOM 1607 N N . LEU A 1 202 ? -14.259 10.344 -13.840 1.00 81.12 202 LEU A N 1
ATOM 1608 C CA . LEU A 1 202 ? -14.011 11.675 -14.413 1.00 81.12 202 LEU A CA 1
ATOM 1609 C C . LEU A 1 202 ? -12.565 11.863 -14.898 1.00 81.12 202 LEU A C 1
ATOM 1611 O O . LEU A 1 202 ? -12.277 12.844 -15.575 1.00 81.12 202 LEU A O 1
ATOM 1615 N N . ALA A 1 203 ? -11.653 10.971 -14.506 1.00 68.38 203 ALA A N 1
ATOM 1616 C CA . ALA A 1 203 ? -10.243 11.013 -14.889 1.00 68.38 203 ALA A CA 1
ATOM 1617 C C . ALA A 1 203 ? -9.936 10.223 -16.179 1.00 68.38 203 ALA A C 1
ATOM 1619 O O . ALA A 1 203 ? -8.782 10.202 -16.609 1.00 68.38 203 ALA A O 1
ATOM 1620 N N . THR A 1 204 ? -10.945 9.565 -16.761 1.00 51.28 204 THR A N 1
ATOM 1621 C CA . THR A 1 204 ? -10.907 8.867 -18.060 1.00 51.28 204 THR A CA 1
ATOM 1622 C C . THR A 1 204 ? -11.391 9.765 -19.182 1.00 51.28 204 THR A C 1
ATOM 1624 O O . THR A 1 204 ? -10.745 9.750 -20.251 1.00 51.28 204 THR A O 1
#

Organism: NCBI:txid29204

Foldseek 3Di:
DDDDDDDDDDDDDDDDDDDDDDDDDDDDDDDDDPPDPDPP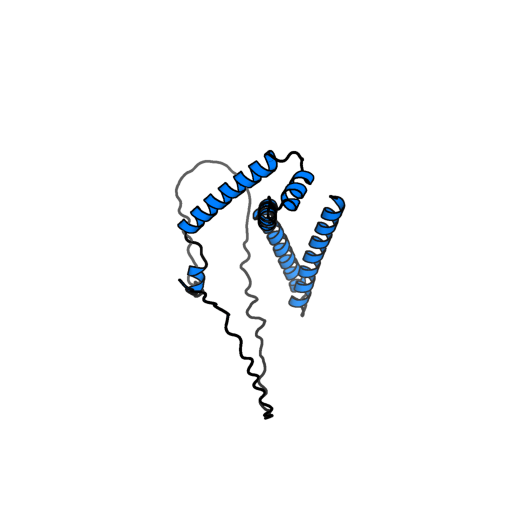VPDDDDDPPDDDDDDDDDDDPDPPPPDDDDPPPDDDDDDPDDVVNVVVDDDPVRVVVVVVVVVVVVVQVVVQQVPFPDDDPVSVVVCVVVVVQDPVNVVVVVVVVCPPVVVVVVVVVLVVVLVVLLVVCVVVVDPPSPVVSVVVSVVVVVVVVVVVVVVVVVVD